Protein AF-A0A8C6WH93-F1 (afdb_monomer)

Organism: NCBI:txid47308

Mean predicted aligned error: 19.46 Å

Sequence (186 aa):
MFQEVLKQLQGSMEEESSEGAGSQELIERLKGEQFLSKIHSRSSREGDASACCAASPFSHPSREGHDGALDELEKERSLLLAELEKEEKEKDWYYAQLQNLTKRIDSLPLTENVRFKTLKTLCFEARQIRSAMEEQLGSCQEMERRAQVRRGEGGEGPGEERGGGEGPGEERGGRGGPGEERGGPR

Solvent-accessible surface area (backbone atoms only — not comparable to full-atom values): 12083 Å² total; per-residue (Å²): 108,71,68,55,52,52,50,52,56,57,63,63,58,74,79,64,85,81,53,79,62,60,44,52,52,54,51,51,51,60,51,52,66,51,52,62,66,58,67,82,73,77,80,89,86,87,85,85,89,84,87,90,82,87,89,84,93,78,89,69,89,76,64,59,71,62,54,52,51,51,53,48,51,52,49,51,50,52,49,54,52,52,51,48,56,48,52,49,55,51,49,53,51,54,51,52,53,49,50,51,51,51,53,52,63,76,67,53,65,90,50,66,76,61,39,54,56,50,48,53,51,50,54,48,52,51,47,40,54,50,53,53,46,31,70,77,60,42,47,73,69,56,44,49,52,53,50,38,58,76,69,62,74,72,84,83,74,89,76,86,78,86,76,85,79,89,85,90,84,85,78,81,82,84,88,76,87,86,84,85,91,82,87,82,90,133

Foldseek 3Di:
DVVVVVVVVVVVVVPPVPPPPVLVVVVVVLVVVCVVVVVVPDDDDDDDDDDDDDDDDDDDPDPVVVVVVVVVVVVVVVVVVVVVVVLVVVVVSLVVLLVVLVVCLVPDDPDVVVNVVVVVVSVVNNVSSQVVNCVVQNDPVVNVVVVCVVVVVPDDDPDDPPDDDDDDDDDDDDDDDDDDDDDDDD

InterPro domains:
  IPR026818 Adenomatous polyposis coli (APC) family [PTHR12607] (3-151)
  IPR026831 Adenomatous polyposis coli protein [SSF82931] (69-151)

Structure (mmCIF, N/CA/C/O backbone):
data_AF-A0A8C6WH93-F1
#
_entry.id   AF-A0A8C6WH93-F1
#
loop_
_atom_site.group_PDB
_atom_site.id
_atom_site.type_symbol
_atom_site.label_atom_id
_atom_site.label_alt_id
_atom_site.label_comp_id
_atom_site.label_asym_id
_atom_site.label_entity_id
_atom_site.label_seq_id
_atom_site.pdbx_PDB_ins_code
_atom_site.Cartn_x
_atom_site.Cartn_y
_atom_site.Cartn_z
_atom_site.occupancy
_atom_site.B_iso_or_equiv
_atom_site.auth_seq_id
_atom_site.auth_comp_id
_atom_site.auth_asym_id
_atom_site.auth_atom_id
_atom_site.pdbx_PDB_model_num
ATOM 1 N N . MET A 1 1 ? -13.420 17.438 30.370 1.00 57.53 1 MET A N 1
ATOM 2 C CA . MET A 1 1 ? -13.322 15.964 30.279 1.00 57.53 1 MET A CA 1
ATOM 3 C C . MET A 1 1 ? -12.832 15.521 28.902 1.00 57.53 1 MET A C 1
ATOM 5 O O . MET A 1 1 ? -11.698 15.089 28.826 1.00 57.53 1 MET A O 1
ATOM 9 N N . PHE A 1 2 ? -13.584 15.694 27.806 1.00 57.56 2 PHE A N 1
ATOM 10 C CA . PHE A 1 2 ? -13.157 15.208 26.474 1.00 57.56 2 PHE A CA 1
ATOM 11 C C . PHE A 1 2 ? -11.902 15.912 25.910 1.00 57.56 2 PHE A C 1
ATOM 13 O O . PHE A 1 2 ? -10.976 15.250 25.464 1.00 57.56 2 PHE A O 1
ATOM 20 N N . GLN A 1 3 ? -11.821 17.243 26.030 1.00 65.56 3 GLN A N 1
ATOM 21 C CA . GLN A 1 3 ? -10.633 18.041 25.664 1.00 65.56 3 GLN A CA 1
ATOM 22 C C . GLN A 1 3 ? -9.377 17.644 26.467 1.00 65.56 3 GLN A C 1
ATOM 24 O O . GLN A 1 3 ? -8.282 17.578 25.923 1.00 65.56 3 GLN A O 1
ATOM 29 N N . GLU A 1 4 ? -9.545 17.321 27.753 1.00 72.31 4 GLU A N 1
ATOM 30 C CA . GLU A 1 4 ? -8.454 16.874 28.635 1.00 72.31 4 GLU A CA 1
ATOM 31 C C . GLU A 1 4 ? -7.939 15.489 28.222 1.00 72.31 4 GLU A C 1
ATOM 33 O O . GLU A 1 4 ? -6.737 15.250 28.195 1.00 72.31 4 GLU A O 1
ATOM 38 N N . VAL A 1 5 ? -8.852 14.590 27.840 1.00 74.94 5 VAL A N 1
ATOM 39 C CA . VAL A 1 5 ? -8.517 13.250 27.339 1.00 74.94 5 VAL A CA 1
ATOM 40 C C . VAL A 1 5 ? -7.787 13.334 25.998 1.00 74.94 5 VAL A C 1
ATOM 42 O O . VAL A 1 5 ? -6.792 12.642 25.813 1.00 74.94 5 VAL A O 1
ATOM 45 N N . LEU A 1 6 ? -8.218 14.212 25.086 1.00 74.44 6 LEU A N 1
ATOM 46 C CA . LEU A 1 6 ? -7.515 14.448 23.819 1.00 74.44 6 LEU A CA 1
ATOM 47 C C . LEU A 1 6 ? -6.119 15.032 24.045 1.00 74.44 6 LEU A C 1
ATOM 49 O O . LEU A 1 6 ? -5.161 14.571 23.434 1.00 74.44 6 LEU A O 1
ATOM 53 N N . LYS A 1 7 ? -5.986 15.979 24.975 1.00 77.75 7 LYS A N 1
ATOM 54 C CA . LYS A 1 7 ? -4.701 16.581 25.337 1.00 77.75 7 LYS A CA 1
ATOM 55 C C . LYS A 1 7 ? -3.748 15.576 25.994 1.00 77.75 7 LYS A C 1
ATOM 57 O O . LYS A 1 7 ? -2.564 15.581 25.681 1.00 77.75 7 LYS A O 1
ATOM 62 N N . GLN A 1 8 ? -4.248 14.681 26.847 1.00 68.62 8 GLN A N 1
ATOM 63 C CA . GLN A 1 8 ? -3.442 13.588 27.406 1.00 68.62 8 GLN A CA 1
ATOM 64 C C . GLN A 1 8 ? -3.033 12.561 26.345 1.00 68.62 8 GLN A C 1
ATOM 66 O O . GLN A 1 8 ? -1.906 12.075 26.366 1.00 68.62 8 GLN A O 1
ATOM 71 N N . LEU A 1 9 ? -3.916 12.251 25.392 1.00 62.00 9 LEU A N 1
ATOM 72 C CA . LEU A 1 9 ? -3.584 11.379 24.263 1.00 62.00 9 LEU A CA 1
ATOM 73 C C . LEU A 1 9 ? -2.523 12.005 23.353 1.00 62.00 9 LEU A C 1
ATOM 75 O O . LEU A 1 9 ? -1.635 11.296 22.893 1.00 62.00 9 LEU A O 1
ATOM 79 N N . GLN A 1 10 ? -2.593 13.317 23.133 1.00 62.31 10 GLN A N 1
ATOM 80 C CA . GLN A 1 10 ? -1.634 14.051 22.315 1.00 62.31 10 GLN A CA 1
ATOM 81 C C . GLN A 1 10 ? -0.274 14.185 23.022 1.00 62.31 10 GLN A C 1
ATOM 83 O O . GLN A 1 10 ? 0.751 13.948 22.398 1.00 62.31 10 GLN A O 1
ATOM 88 N N . GLY A 1 11 ? -0.264 14.440 24.337 1.00 55.03 11 GLY A N 1
ATOM 89 C CA . GLY A 1 11 ? 0.965 14.500 25.141 1.00 55.03 11 GLY A CA 1
ATOM 90 C C . GLY A 1 11 ? 1.649 13.145 25.365 1.00 55.03 11 GLY 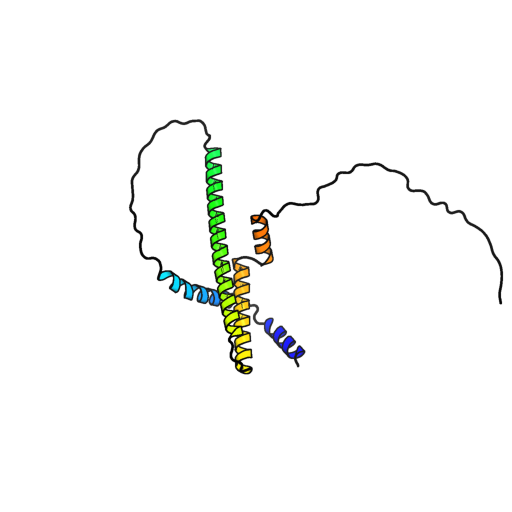A C 1
ATOM 91 O O . GLY A 1 11 ? 2.855 13.099 25.556 1.00 55.03 11 GLY A O 1
ATOM 92 N N . SER A 1 12 ? 0.915 12.028 25.293 1.00 49.22 12 SER A N 1
ATOM 93 C CA . SER A 1 12 ? 1.494 10.677 25.398 1.00 49.22 12 SER A CA 1
ATOM 94 C C . SER A 1 12 ? 2.116 10.172 24.089 1.00 49.22 12 SER A C 1
ATOM 96 O O . SER A 1 12 ? 2.743 9.116 24.100 1.00 49.22 12 SER A O 1
ATOM 98 N N . MET A 1 13 ? 1.918 10.862 22.961 1.00 52.91 13 MET A N 1
ATOM 99 C CA . MET A 1 13 ? 2.468 10.450 21.663 1.00 52.91 13 MET A CA 1
ATOM 100 C C . MET A 1 13 ? 3.867 11.009 21.385 1.00 52.91 13 MET A C 1
ATOM 102 O O . MET A 1 13 ? 4.543 10.497 20.498 1.00 52.91 13 MET A O 1
ATOM 106 N N . GLU A 1 14 ? 4.306 12.031 22.121 1.00 51.47 14 GLU A N 1
ATOM 107 C CA . GLU A 1 14 ? 5.614 12.665 21.908 1.00 51.47 14 GLU A CA 1
ATOM 108 C C . GLU A 1 14 ? 6.773 11.899 22.580 1.00 51.47 14 GLU A C 1
ATOM 110 O O . GLU A 1 14 ? 7.930 12.186 22.289 1.00 51.47 14 GLU A O 1
ATOM 115 N N . GLU A 1 15 ? 6.492 10.890 23.418 1.00 46.78 15 GLU A N 1
ATOM 116 C CA . GLU A 1 15 ? 7.527 10.114 24.130 1.00 46.78 15 GLU A CA 1
ATOM 117 C C . GLU A 1 15 ? 7.923 8.783 23.453 1.00 46.78 15 GLU A C 1
ATOM 119 O O . GLU A 1 15 ? 8.914 8.178 23.845 1.00 46.78 15 GLU A O 1
ATOM 124 N N . GLU A 1 16 ?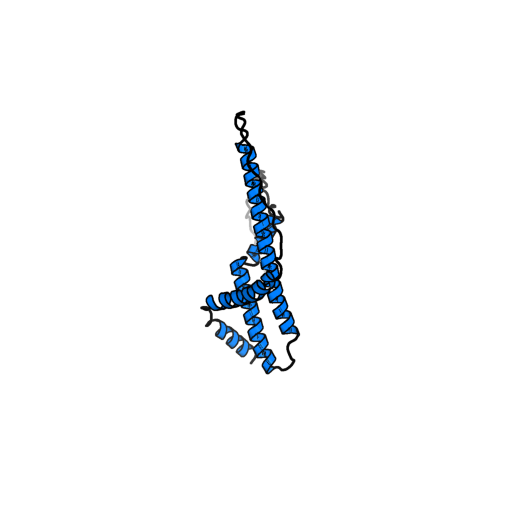 7.220 8.338 22.403 1.00 47.59 16 GLU A N 1
ATOM 125 C CA . GLU A 1 16 ? 7.509 7.062 21.703 1.00 47.59 16 GLU A CA 1
ATOM 126 C C . GLU A 1 16 ? 8.116 7.272 20.295 1.00 47.59 16 GLU A C 1
ATOM 128 O O . GLU A 1 16 ? 8.079 6.405 19.426 1.00 47.59 16 GLU A O 1
ATOM 133 N N . SER A 1 17 ? 8.713 8.442 20.036 1.00 49.19 17 SER A N 1
ATOM 134 C CA . SER A 1 17 ? 9.392 8.763 18.767 1.00 49.19 17 SER A CA 1
ATOM 135 C C . SER A 1 17 ? 10.836 8.224 18.691 1.00 49.19 17 SER A C 1
ATOM 137 O O . SER A 1 17 ? 11.718 8.876 18.131 1.00 49.19 17 SER A O 1
ATOM 139 N N . SER A 1 18 ? 11.091 7.035 19.248 1.00 44.94 18 SER A N 1
ATOM 140 C CA . SER A 1 18 ? 12.367 6.312 19.098 1.00 44.94 18 SER A CA 1
ATOM 141 C C . SER A 1 18 ? 12.188 4.803 18.856 1.00 44.94 18 SER A C 1
ATOM 143 O O . SER A 1 18 ? 13.108 4.023 19.097 1.00 44.94 18 SER A O 1
ATOM 145 N N . GLU A 1 19 ? 11.038 4.370 18.338 1.00 50.16 19 GLU A N 1
ATOM 146 C CA . GLU A 1 19 ? 10.787 2.969 17.969 1.00 50.16 19 GLU A CA 1
ATOM 147 C C . GLU A 1 19 ? 10.639 2.793 16.453 1.00 50.16 19 GLU A C 1
ATOM 149 O O . GLU A 1 19 ? 9.653 2.268 15.946 1.00 50.16 19 GLU A O 1
ATOM 154 N N . GLY A 1 20 ? 11.677 3.179 15.705 1.00 48.38 20 GLY A N 1
ATOM 155 C CA . GLY A 1 20 ? 11.845 2.714 14.320 1.00 48.38 20 GLY A CA 1
ATOM 156 C C . GLY A 1 20 ? 12.065 1.192 14.220 1.00 48.38 20 GLY A C 1
ATOM 157 O O . GLY A 1 20 ? 11.876 0.610 13.161 1.00 48.38 20 GLY A O 1
ATOM 158 N N . ALA A 1 21 ? 12.426 0.529 15.327 1.00 51.09 21 ALA A N 1
ATOM 159 C CA . ALA A 1 21 ? 12.672 -0.915 15.374 1.00 51.09 21 ALA A CA 1
ATOM 160 C C . ALA A 1 21 ? 11.392 -1.759 15.560 1.00 51.09 21 ALA A C 1
ATOM 162 O O . ALA A 1 21 ? 11.286 -2.847 14.998 1.00 51.09 21 ALA A O 1
ATOM 163 N N . GLY A 1 22 ? 10.397 -1.264 16.309 1.00 56.34 22 GLY A N 1
ATOM 164 C CA . GLY A 1 22 ? 9.163 -2.013 16.588 1.00 56.34 22 GLY A CA 1
ATOM 165 C C . GLY A 1 22 ? 8.217 -2.108 15.384 1.00 56.34 22 GLY A C 1
ATOM 166 O O . GLY A 1 22 ? 7.505 -3.101 15.219 1.00 56.34 22 GLY A O 1
ATOM 167 N N . SER A 1 23 ? 8.230 -1.098 14.509 1.00 62.75 23 SER A N 1
ATOM 168 C CA . SER A 1 23 ? 7.495 -1.106 13.239 1.00 62.75 23 SER A CA 1
ATOM 169 C C . SER A 1 23 ? 8.057 -2.151 12.276 1.00 62.75 23 SER A C 1
ATOM 171 O O . SER A 1 23 ? 7.291 -2.933 11.713 1.00 62.75 23 SER A O 1
ATOM 173 N N . GLN A 1 24 ? 9.384 -2.216 12.131 1.00 66.38 24 GLN A N 1
ATOM 174 C CA . GLN A 1 24 ? 10.050 -3.188 11.268 1.00 66.38 24 GLN A CA 1
ATOM 175 C C . GLN A 1 24 ? 9.810 -4.630 11.750 1.00 66.38 24 GLN A C 1
ATOM 177 O O . GLN A 1 24 ? 9.415 -5.476 10.949 1.00 66.38 24 GLN A O 1
ATOM 182 N N . GLU A 1 25 ? 9.938 -4.904 13.053 1.00 76.31 25 GLU A N 1
ATOM 183 C CA . GLU A 1 25 ? 9.719 -6.245 13.618 1.00 76.31 25 GLU A CA 1
ATOM 184 C C . GLU A 1 25 ? 8.275 -6.745 13.404 1.00 76.31 25 GLU A C 1
ATOM 186 O O . GLU A 1 25 ? 8.050 -7.900 13.035 1.00 76.31 25 GLU A O 1
ATOM 191 N N . LEU A 1 26 ? 7.269 -5.881 13.588 1.00 80.81 26 LEU A N 1
ATOM 192 C CA . LEU A 1 26 ? 5.862 -6.236 13.366 1.00 80.81 26 LEU A CA 1
ATOM 193 C C . LEU A 1 26 ? 5.586 -6.586 11.895 1.00 80.81 26 LEU A C 1
ATOM 195 O O . LEU A 1 26 ? 4.881 -7.554 11.603 1.00 80.81 26 LEU A O 1
ATOM 199 N N . ILE A 1 27 ? 6.170 -5.829 10.967 1.00 80.81 27 ILE A N 1
ATOM 200 C CA . ILE A 1 27 ? 6.032 -6.071 9.529 1.00 80.81 27 ILE A CA 1
ATOM 201 C C . ILE A 1 27 ? 6.758 -7.349 9.112 1.00 80.81 27 ILE A C 1
ATOM 203 O O . ILE A 1 27 ? 6.204 -8.128 8.337 1.00 80.81 27 ILE A O 1
ATOM 207 N N . GLU A 1 28 ? 7.953 -7.605 9.641 1.00 79.62 28 GLU A N 1
ATOM 208 C CA . GLU A 1 28 ? 8.692 -8.849 9.403 1.00 79.62 28 GLU A CA 1
ATOM 209 C C . GLU A 1 28 ? 7.917 -10.070 9.905 1.00 79.62 28 GLU A C 1
ATOM 211 O O . GLU A 1 28 ? 7.822 -11.073 9.195 1.00 79.62 28 GLU A O 1
ATOM 216 N N . ARG A 1 29 ? 7.269 -9.969 11.071 1.00 82.31 29 ARG A N 1
ATOM 217 C CA . ARG A 1 29 ? 6.384 -11.018 11.599 1.00 82.31 29 ARG A CA 1
ATOM 218 C C . ARG A 1 29 ? 5.176 -11.260 10.688 1.00 82.31 29 ARG A C 1
ATOM 220 O O . ARG A 1 29 ? 4.916 -12.407 10.329 1.00 82.31 29 ARG A O 1
ATOM 227 N N . LEU A 1 30 ? 4.499 -10.201 10.234 1.00 79.25 30 LEU A N 1
ATOM 228 C CA . LEU A 1 30 ? 3.367 -10.300 9.297 1.00 79.25 30 LEU A CA 1
ATOM 229 C C . LEU A 1 30 ? 3.779 -10.857 7.920 1.00 79.25 30 LEU A C 1
ATOM 231 O O . LEU A 1 30 ? 3.035 -11.626 7.305 1.00 79.25 30 LEU A O 1
ATOM 235 N N . LYS A 1 31 ? 4.964 -10.488 7.415 1.00 75.00 31 LYS A N 1
ATOM 236 C CA . LYS A 1 31 ? 5.523 -11.030 6.163 1.00 75.00 31 LYS A CA 1
ATOM 237 C C . LYS A 1 31 ? 5.936 -12.504 6.334 1.00 75.00 31 LYS A C 1
ATOM 239 O O . LYS A 1 31 ? 5.704 -13.304 5.425 1.00 75.00 31 LYS A O 1
ATOM 244 N N . GLY A 1 32 ? 6.471 -12.887 7.497 1.00 64.38 32 GLY A N 1
ATOM 245 C CA . GLY A 1 32 ? 6.888 -14.254 7.833 1.00 64.38 32 GLY A CA 1
ATOM 246 C C . GLY A 1 32 ? 5.739 -15.268 7.885 1.00 64.38 32 GLY A C 1
ATOM 247 O O . GLY A 1 32 ? 5.869 -16.368 7.345 1.00 64.38 32 GLY A O 1
ATOM 248 N N . GLU A 1 33 ? 4.584 -14.889 8.439 1.00 59.03 33 GLU A N 1
ATOM 249 C CA . GLU A 1 33 ? 3.395 -15.757 8.506 1.00 59.03 33 GLU A CA 1
ATOM 250 C C . GLU A 1 33 ? 2.841 -16.119 7.113 1.00 59.03 33 GLU A C 1
ATOM 252 O O . GLU A 1 33 ? 2.356 -17.231 6.906 1.00 59.03 33 GLU A O 1
ATOM 257 N N . GLN A 1 34 ? 2.980 -15.230 6.121 1.00 57.12 34 GLN A N 1
ATOM 258 C CA . GLN A 1 34 ? 2.516 -15.462 4.745 1.00 57.12 34 GLN A CA 1
ATOM 259 C C . GLN A 1 34 ? 3.560 -16.125 3.833 1.00 57.12 34 GLN A C 1
ATOM 261 O O . GLN A 1 34 ? 3.197 -16.756 2.835 1.00 57.12 34 GLN A O 1
ATOM 266 N N . PHE A 1 35 ? 4.856 -16.019 4.156 1.00 53.66 35 PHE A N 1
ATOM 267 C CA . PHE A 1 35 ? 5.904 -16.743 3.429 1.00 53.66 35 PHE A CA 1
ATOM 268 C C . PHE A 1 35 ? 5.722 -18.261 3.588 1.00 53.66 35 PHE A C 1
ATOM 270 O O . PHE A 1 35 ? 5.856 -19.005 2.617 1.00 53.66 35 PHE A O 1
ATOM 277 N N . LEU A 1 36 ? 5.282 -18.712 4.770 1.00 50.28 36 LEU A N 1
ATOM 278 C CA . LEU A 1 36 ? 4.903 -20.105 5.034 1.00 50.28 36 LEU A CA 1
ATOM 279 C C . LEU A 1 36 ? 3.694 -20.563 4.192 1.00 50.28 36 LEU A C 1
ATOM 281 O O . LEU A 1 36 ? 3.661 -21.702 3.721 1.00 50.28 36 LEU A O 1
ATOM 285 N N . SER A 1 37 ? 2.743 -19.669 3.900 1.00 49.91 37 SER A N 1
ATOM 286 C CA . SER A 1 37 ? 1.626 -19.929 2.976 1.00 49.91 37 SER A CA 1
ATOM 287 C C . SER A 1 37 ? 2.098 -20.163 1.533 1.00 49.91 37 SER A C 1
ATOM 289 O O . SER A 1 37 ? 1.470 -20.911 0.785 1.00 49.91 37 SER A O 1
ATOM 291 N N . LYS A 1 38 ? 3.215 -19.540 1.124 1.00 47.34 38 LYS A N 1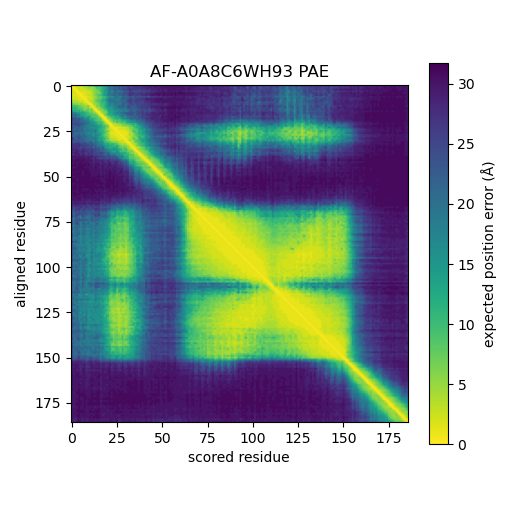
ATOM 292 C CA . LYS A 1 38 ? 3.757 -19.597 -0.246 1.00 47.34 38 LYS A CA 1
ATOM 293 C C . LYS A 1 38 ? 4.587 -20.860 -0.528 1.00 47.34 38 LYS A C 1
ATOM 295 O O . LYS A 1 38 ? 4.738 -21.226 -1.693 1.00 47.34 38 LYS A O 1
ATOM 300 N N . ILE A 1 39 ? 5.097 -21.540 0.505 1.00 52.31 39 ILE A N 1
ATOM 301 C CA . ILE A 1 39 ? 5.917 -22.761 0.362 1.00 52.31 39 ILE A CA 1
ATOM 302 C C . ILE A 1 39 ? 5.070 -23.974 -0.066 1.00 52.31 39 ILE A C 1
ATOM 304 O O . ILE A 1 39 ? 5.565 -24.860 -0.757 1.00 52.31 39 ILE A O 1
ATOM 308 N N . HIS A 1 40 ? 3.768 -23.989 0.225 1.00 46.03 40 HIS A N 1
ATOM 309 C CA . HIS A 1 40 ? 2.888 -25.112 -0.123 1.00 46.03 40 HIS A CA 1
ATOM 310 C C . HIS A 1 40 ? 2.444 -25.156 -1.602 1.00 46.03 40 HIS A C 1
ATOM 312 O O . HIS A 1 40 ? 1.652 -26.023 -1.961 1.00 46.03 40 HIS A O 1
ATOM 318 N N . SER A 1 41 ? 2.928 -24.254 -2.472 1.00 49.81 41 SER A N 1
ATOM 319 C CA . SER A 1 41 ? 2.402 -24.102 -3.844 1.00 49.81 41 SER A CA 1
ATOM 320 C C . SER A 1 41 ? 3.465 -23.998 -4.953 1.00 49.81 41 SER A C 1
ATOM 322 O O . SER A 1 41 ? 3.272 -23.303 -5.948 1.00 49.81 41 SER A O 1
ATOM 324 N N . ARG A 1 42 ? 4.606 -24.691 -4.821 1.00 43.81 42 ARG A N 1
ATOM 325 C CA . ARG A 1 42 ? 5.525 -24.943 -5.953 1.00 43.81 42 ARG A CA 1
ATOM 326 C C . ARG A 1 42 ? 5.939 -26.410 -5.985 1.00 43.81 42 ARG A C 1
ATOM 328 O O . ARG A 1 42 ? 7.014 -26.777 -5.530 1.00 43.81 42 ARG A O 1
ATOM 335 N N . SER A 1 43 ? 5.066 -27.236 -6.554 1.00 43.97 43 SER A N 1
ATOM 336 C CA . SER A 1 43 ? 5.440 -28.554 -7.061 1.00 43.97 43 SER A CA 1
ATOM 337 C C . SER A 1 43 ? 5.614 -28.481 -8.576 1.00 43.97 43 SER A C 1
ATOM 339 O O . SER A 1 43 ? 4.698 -28.080 -9.288 1.00 43.97 43 SER A O 1
ATOM 341 N N . SER A 1 44 ? 6.793 -28.925 -9.014 1.00 47.81 44 SER A N 1
ATOM 342 C CA . SER A 1 44 ? 7.093 -29.519 -10.317 1.00 47.81 44 SER A CA 1
ATOM 343 C C . SER A 1 44 ? 7.072 -28.620 -11.560 1.00 47.81 44 SER A C 1
ATOM 345 O O . SER A 1 44 ? 6.019 -28.254 -12.081 1.00 47.81 44 SER A O 1
ATOM 347 N N . ARG A 1 45 ? 8.270 -28.375 -12.110 1.00 44.66 45 ARG A N 1
ATOM 348 C CA . ARG A 1 45 ? 8.556 -28.614 -13.534 1.00 44.66 45 ARG A CA 1
ATOM 349 C C . ARG A 1 45 ? 10.060 -28.582 -13.799 1.00 44.66 45 ARG A C 1
ATOM 351 O O . ARG A 1 45 ? 10.717 -27.565 -13.603 1.00 44.66 45 ARG A O 1
ATOM 358 N N . GLU A 1 46 ? 10.550 -29.738 -14.221 1.00 48.41 46 GLU A N 1
ATOM 359 C CA . GLU A 1 46 ? 11.891 -30.008 -14.731 1.00 48.41 46 GLU A CA 1
ATOM 360 C C . GLU A 1 46 ? 11.914 -29.791 -16.254 1.00 48.41 46 GLU A C 1
ATOM 362 O O . GLU A 1 46 ? 10.873 -29.894 -16.910 1.00 48.41 46 GLU A O 1
ATOM 367 N N . GLY A 1 47 ? 13.087 -29.507 -16.821 1.00 37.91 47 GLY A N 1
ATOM 368 C CA . GLY A 1 47 ? 13.287 -29.426 -18.268 1.00 37.91 47 GLY A CA 1
ATOM 369 C C . GLY A 1 47 ? 14.732 -29.086 -18.630 1.00 37.91 47 GLY A C 1
ATOM 370 O O . GLY A 1 47 ? 15.207 -28.004 -18.307 1.00 37.91 47 GLY A O 1
ATOM 371 N N . ASP A 1 48 ? 15.390 -30.056 -19.257 1.00 42.41 48 ASP A N 1
ATOM 372 C CA . ASP A 1 48 ? 16.822 -30.225 -19.531 1.00 42.41 48 ASP A CA 1
ATOM 373 C C . ASP A 1 48 ? 17.345 -29.405 -20.743 1.00 42.41 48 ASP A C 1
ATOM 375 O O . ASP A 1 48 ? 16.593 -28.747 -21.461 1.00 42.41 48 ASP A O 1
ATOM 379 N N . ALA A 1 49 ? 18.662 -29.477 -20.929 1.00 46.03 49 ALA A N 1
ATOM 380 C CA . ALA A 1 49 ? 19.604 -28.806 -21.819 1.00 46.03 49 ALA A CA 1
ATOM 381 C C . ALA A 1 49 ? 19.367 -28.914 -23.339 1.00 46.03 49 ALA A C 1
ATOM 383 O O . ALA A 1 49 ? 18.717 -29.834 -23.822 1.00 46.03 49 ALA A O 1
ATOM 384 N N . SER A 1 50 ? 20.058 -28.061 -24.119 1.00 50.94 50 SER A N 1
ATOM 385 C CA . SER A 1 50 ? 20.708 -28.505 -25.368 1.00 50.94 50 SER A CA 1
ATOM 386 C C . SER A 1 50 ? 21.780 -27.531 -25.890 1.00 50.94 50 SER A C 1
ATOM 388 O O . SER A 1 50 ? 21.664 -26.316 -25.779 1.00 50.94 50 SER A O 1
ATOM 390 N N . ALA A 1 51 ? 22.816 -28.140 -26.466 1.00 40.88 51 ALA A N 1
ATOM 391 C CA . ALA A 1 51 ? 24.132 -27.672 -26.889 1.00 40.88 51 ALA A CA 1
ATOM 392 C C . ALA A 1 51 ? 24.236 -26.593 -27.998 1.00 40.88 51 ALA A C 1
ATOM 394 O O . ALA A 1 51 ? 23.315 -26.303 -28.755 1.00 40.88 51 ALA A O 1
ATOM 395 N N . CYS A 1 52 ? 25.470 -26.085 -28.080 1.00 44.44 52 CYS A N 1
ATOM 396 C CA . CYS A 1 52 ? 26.137 -25.201 -29.038 1.00 44.44 52 CYS A CA 1
ATOM 397 C C . CYS A 1 52 ? 26.085 -25.595 -30.531 1.00 44.44 52 CYS A C 1
ATOM 399 O O . CYS A 1 52 ? 26.118 -26.775 -30.855 1.00 44.44 52 CYS A O 1
ATOM 401 N N . CYS A 1 53 ? 26.166 -24.593 -31.425 1.00 36.91 53 CYS A N 1
ATOM 402 C CA . CYS A 1 53 ? 26.676 -24.642 -32.816 1.00 36.91 53 CYS A CA 1
ATOM 403 C C . CYS A 1 53 ? 27.082 -23.196 -33.213 1.00 36.91 53 CYS A C 1
ATOM 405 O O . CYS A 1 53 ? 26.240 -22.312 -33.163 1.00 36.91 53 CYS A O 1
ATOM 407 N N . ALA A 1 54 ? 28.366 -22.845 -33.348 1.00 40.94 54 ALA A N 1
ATOM 408 C CA . ALA A 1 54 ? 29.217 -22.921 -34.550 1.00 40.94 54 ALA A CA 1
ATOM 409 C C . ALA A 1 54 ? 29.097 -21.704 -35.507 1.00 40.94 54 ALA A C 1
ATOM 411 O O . ALA A 1 54 ? 28.015 -21.255 -35.860 1.00 40.94 54 ALA A O 1
ATOM 412 N N . ALA A 1 55 ? 30.264 -21.168 -35.874 1.00 41.88 55 ALA A N 1
ATOM 413 C CA . ALA A 1 55 ? 30.530 -19.828 -36.394 1.00 41.88 55 ALA A CA 1
ATOM 414 C C . ALA A 1 55 ? 30.252 -19.610 -37.897 1.00 41.88 55 ALA A C 1
ATOM 416 O O . ALA A 1 55 ? 30.386 -20.533 -38.700 1.00 41.88 55 ALA A O 1
ATOM 417 N N . SER A 1 56 ? 30.024 -18.348 -38.294 1.00 51.31 56 SER A N 1
ATOM 418 C CA . SER A 1 56 ? 30.343 -17.849 -39.643 1.00 51.31 56 SER A CA 1
ATOM 419 C C . SER A 1 56 ? 30.648 -16.334 -39.634 1.00 51.31 56 SER A C 1
ATOM 421 O O . SER A 1 56 ? 29.891 -15.591 -39.006 1.00 51.31 56 SER A O 1
ATOM 423 N N . PRO A 1 57 ? 31.732 -15.850 -40.284 1.00 51.25 57 PRO A N 1
ATOM 424 C CA . PRO A 1 57 ? 32.146 -14.451 -40.244 1.00 51.25 57 PRO A CA 1
ATOM 425 C C . PRO A 1 57 ? 31.753 -13.716 -41.535 1.00 51.25 57 PRO A C 1
ATOM 427 O O . PRO A 1 57 ? 32.405 -13.858 -42.566 1.00 51.25 57 PRO A O 1
ATOM 430 N N . PHE A 1 58 ? 30.719 -12.880 -41.470 1.00 43.81 58 PHE A N 1
ATOM 431 C CA . PHE A 1 58 ? 30.514 -11.792 -42.429 1.00 43.81 58 PHE A CA 1
ATOM 432 C C . PHE A 1 58 ? 30.320 -10.496 -41.646 1.00 43.81 58 PHE A C 1
ATOM 434 O O . PHE A 1 58 ? 29.225 -10.166 -41.201 1.00 43.81 58 PHE A O 1
ATOM 441 N N . SER A 1 59 ? 31.426 -9.782 -41.441 1.00 47.81 59 SER A N 1
ATOM 442 C CA . SER A 1 59 ? 31.434 -8.442 -40.864 1.00 47.81 59 SER A CA 1
ATOM 443 C C . SER A 1 59 ? 30.869 -7.453 -41.880 1.00 47.81 59 SER A C 1
ATOM 445 O O . SER A 1 59 ? 31.560 -7.026 -42.805 1.00 47.81 59 SER A O 1
ATOM 447 N N . HIS A 1 60 ? 29.603 -7.090 -41.698 1.00 49.22 60 HIS A N 1
ATOM 448 C CA . HIS A 1 60 ? 29.057 -5.847 -42.228 1.00 49.22 60 HIS A CA 1
ATOM 449 C C . HIS A 1 60 ? 29.422 -4.700 -41.272 1.00 49.22 60 HIS A C 1
ATOM 451 O O . HIS A 1 60 ? 29.502 -4.922 -40.064 1.00 49.22 60 HIS A O 1
ATOM 457 N N . PRO A 1 61 ? 29.671 -3.477 -41.772 1.00 47.06 61 PRO A N 1
ATOM 458 C CA . PRO A 1 61 ? 29.969 -2.348 -40.910 1.00 47.06 61 PRO A CA 1
ATOM 459 C C . PRO A 1 61 ? 28.718 -1.972 -40.110 1.00 47.06 61 PRO A C 1
ATOM 461 O O . PRO A 1 61 ? 27.776 -1.398 -40.648 1.00 47.06 61 PRO A O 1
ATOM 464 N N . SER A 1 62 ? 28.745 -2.324 -38.826 1.00 53.03 62 SER A N 1
ATOM 465 C CA . SER A 1 62 ? 28.173 -1.596 -37.695 1.00 53.03 62 SER A CA 1
ATOM 466 C C . SER A 1 62 ? 26.820 -0.934 -37.957 1.00 53.03 62 SER A C 1
ATOM 468 O O . SER A 1 62 ? 26.687 0.286 -38.067 1.00 53.03 62 SER A O 1
ATOM 470 N N . ARG A 1 63 ? 25.795 -1.787 -37.991 1.00 53.47 63 ARG A N 1
ATOM 471 C CA . ARG A 1 63 ? 24.458 -1.461 -37.478 1.00 53.47 63 ARG A CA 1
ATOM 472 C C . ARG A 1 63 ? 24.298 -1.985 -36.036 1.00 53.47 63 ARG A C 1
ATOM 474 O O . ARG A 1 63 ? 23.216 -1.896 -35.478 1.00 53.47 63 ARG A O 1
ATOM 481 N N . GLU A 1 64 ? 25.368 -2.473 -35.399 1.00 54.19 64 GLU A N 1
ATOM 482 C CA . GLU A 1 64 ? 25.357 -2.955 -34.007 1.00 54.19 64 GLU A CA 1
ATOM 483 C C . GLU A 1 64 ? 24.976 -1.880 -32.970 1.00 54.19 64 GLU A C 1
ATOM 485 O O . GLU A 1 64 ? 24.444 -2.216 -31.918 1.00 54.19 64 GLU A O 1
ATOM 490 N N . GLY A 1 65 ? 25.205 -0.591 -33.244 1.00 58.12 65 GLY A N 1
ATOM 491 C CA . GLY A 1 65 ? 24.879 0.475 -32.284 1.00 58.12 65 GLY A CA 1
ATOM 492 C C . GLY A 1 65 ? 23.378 0.749 -32.132 1.00 58.12 65 GLY A C 1
ATOM 493 O O . GLY A 1 65 ? 22.928 1.135 -31.059 1.00 58.12 65 GLY A O 1
ATOM 494 N N . HIS A 1 66 ? 22.596 0.537 -33.194 1.00 62.09 66 HIS A N 1
ATOM 495 C CA . HIS A 1 66 ? 21.146 0.758 -33.169 1.00 62.09 66 HIS A CA 1
ATOM 496 C C . HIS A 1 66 ? 20.383 -0.460 -32.640 1.00 62.09 66 HIS A C 1
ATOM 498 O O . HIS A 1 66 ? 19.379 -0.287 -31.958 1.00 62.09 66 HIS A O 1
ATOM 504 N N . ASP A 1 67 ? 20.860 -1.667 -32.949 1.00 67.75 67 ASP A N 1
ATOM 505 C CA . ASP A 1 67 ? 20.261 -2.924 -32.484 1.00 67.75 67 ASP A CA 1
ATOM 506 C C . ASP A 1 67 ? 20.517 -3.121 -30.980 1.00 67.75 67 ASP A C 1
ATOM 508 O O . ASP A 1 67 ? 19.593 -3.381 -30.217 1.00 67.75 67 ASP A O 1
ATOM 512 N N . GLY A 1 68 ? 21.744 -2.835 -30.520 1.00 79.25 68 GLY A N 1
ATOM 513 C CA . GLY A 1 68 ? 22.093 -2.892 -29.099 1.00 79.25 68 GLY A CA 1
ATOM 514 C C . GLY A 1 68 ? 21.334 -1.883 -28.229 1.00 79.25 68 GLY A C 1
ATOM 515 O O . GLY A 1 68 ? 20.945 -2.221 -27.116 1.00 79.25 68 GLY A O 1
ATOM 516 N N . ALA A 1 69 ? 21.068 -0.674 -28.740 1.00 83.00 69 ALA A N 1
ATOM 517 C CA . ALA A 1 69 ? 20.286 0.338 -28.025 1.00 83.00 69 ALA A CA 1
ATOM 518 C C . ALA A 1 69 ? 18.792 -0.025 -27.925 1.00 83.00 69 ALA A C 1
ATOM 520 O O . ALA A 1 69 ? 18.146 0.284 -26.925 1.00 83.00 69 ALA A O 1
ATOM 521 N N . LEU A 1 70 ? 18.232 -0.688 -28.944 1.00 89.00 70 LEU A N 1
ATOM 522 C CA . LEU A 1 70 ? 16.860 -1.204 -28.893 1.00 89.00 70 LEU A CA 1
ATOM 523 C C . LEU A 1 70 ? 16.737 -2.354 -27.888 1.00 89.00 70 LEU A C 1
ATOM 525 O O . LEU A 1 70 ? 15.812 -2.346 -27.078 1.00 89.00 70 LEU A O 1
ATOM 529 N N . ASP A 1 71 ? 17.695 -3.280 -27.886 1.00 89.69 71 ASP A N 1
ATOM 530 C CA . ASP A 1 71 ? 17.772 -4.366 -26.904 1.00 89.69 71 ASP A CA 1
ATOM 531 C C . ASP A 1 71 ? 17.936 -3.842 -25.469 1.00 89.69 71 ASP A C 1
ATOM 533 O O . ASP A 1 71 ?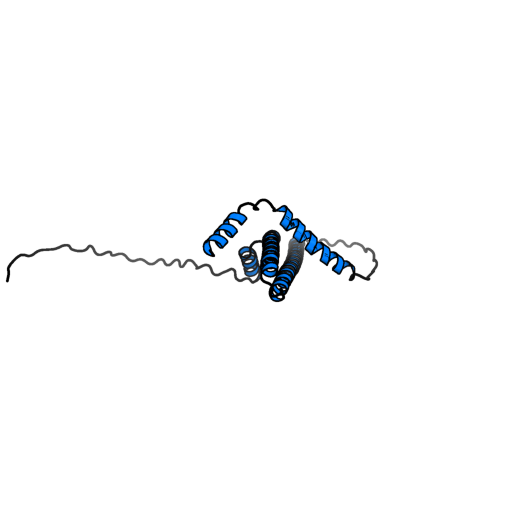 17.386 -4.407 -24.523 1.00 89.69 71 ASP A O 1
ATOM 537 N N . GLU A 1 72 ? 18.716 -2.775 -25.278 1.00 90.56 72 GLU A N 1
ATOM 538 C CA . GLU A 1 72 ? 18.900 -2.129 -23.976 1.00 90.56 72 GLU A CA 1
ATOM 539 C C . GLU A 1 72 ? 17.597 -1.479 -23.491 1.00 90.56 72 GLU A C 1
ATOM 541 O O . GLU A 1 72 ? 17.167 -1.752 -22.371 1.00 90.56 72 GLU A O 1
ATOM 546 N N . LEU A 1 73 ? 16.886 -0.755 -24.361 1.00 92.00 73 LEU A N 1
ATOM 547 C CA . LEU A 1 73 ? 15.560 -0.203 -24.056 1.00 92.00 73 LEU A CA 1
ATOM 548 C C . LEU A 1 73 ? 14.509 -1.289 -23.782 1.00 92.00 73 LEU A C 1
ATOM 550 O O . LEU A 1 73 ? 13.642 -1.114 -22.924 1.00 92.00 73 LEU A O 1
ATOM 554 N N . GLU A 1 74 ? 14.556 -2.424 -24.480 1.00 92.06 74 GLU A N 1
ATOM 555 C CA . GLU A 1 74 ? 13.641 -3.541 -24.229 1.00 92.06 74 GLU A CA 1
ATOM 556 C C . GLU A 1 74 ? 13.918 -4.214 -22.874 1.00 92.06 74 GLU A C 1
ATOM 558 O O . GLU A 1 74 ? 12.980 -4.576 -22.146 1.00 92.06 74 GLU A O 1
ATOM 563 N N . LYS A 1 75 ? 15.193 -4.320 -22.483 1.00 94.31 75 LYS A N 1
ATOM 564 C CA . LYS A 1 75 ? 15.597 -4.774 -21.144 1.00 94.31 75 LYS A CA 1
ATOM 565 C C . LYS A 1 75 ? 15.151 -3.793 -20.069 1.00 94.31 75 LYS A C 1
ATOM 567 O O . LYS A 1 75 ? 14.541 -4.226 -19.094 1.00 94.31 75 LYS A O 1
ATOM 572 N N . GLU A 1 76 ? 15.383 -2.495 -20.255 1.00 93.31 76 GLU A N 1
ATOM 573 C CA . GLU A 1 76 ? 14.915 -1.449 -19.339 1.00 93.31 76 GLU A CA 1
ATOM 574 C C . GLU A 1 76 ? 13.393 -1.485 -19.187 1.00 93.31 76 GLU A C 1
ATOM 576 O O . GLU A 1 76 ? 12.875 -1.498 -18.072 1.00 93.31 76 GLU A O 1
ATOM 581 N N . ARG A 1 77 ? 12.656 -1.608 -20.295 1.00 93.44 77 ARG A N 1
ATOM 582 C CA . ARG A 1 77 ? 11.199 -1.763 -20.275 1.00 93.44 77 ARG A CA 1
ATOM 583 C C . ARG A 1 77 ? 10.771 -2.992 -19.475 1.00 93.44 77 ARG A C 1
ATOM 585 O O . ARG A 1 77 ? 9.826 -2.915 -18.693 1.00 93.44 77 ARG A O 1
ATOM 592 N N . SER A 1 78 ? 11.446 -4.121 -19.675 1.00 94.06 78 SER A N 1
ATOM 593 C CA . SER A 1 78 ? 11.150 -5.365 -18.960 1.00 94.06 78 SER A CA 1
ATOM 594 C C . SER A 1 78 ? 11.429 -5.240 -17.459 1.00 94.06 78 SER A C 1
ATOM 596 O O . SER A 1 78 ? 10.621 -5.697 -16.652 1.00 94.06 78 SER A O 1
ATOM 598 N N . LEU A 1 79 ? 12.525 -4.575 -17.080 1.00 94.94 79 LEU A N 1
ATOM 599 C CA . LEU A 1 79 ? 12.861 -4.279 -15.685 1.00 94.94 79 LEU A CA 1
ATOM 600 C C . LEU A 1 79 ? 11.821 -3.357 -15.037 1.00 94.94 79 LEU A C 1
ATOM 602 O O . LEU A 1 79 ? 11.303 -3.687 -13.974 1.00 94.94 79 LEU A O 1
ATOM 606 N N . LEU A 1 80 ? 11.440 -2.264 -15.702 1.00 92.25 80 LEU A N 1
ATOM 607 C CA . LEU A 1 80 ? 10.436 -1.323 -15.196 1.00 92.25 80 LEU A CA 1
ATOM 608 C C . LEU A 1 80 ? 9.061 -1.977 -15.011 1.00 92.25 80 LEU A C 1
ATOM 610 O O . LEU A 1 80 ? 8.377 -1.708 -14.025 1.00 92.25 80 LEU A O 1
ATOM 614 N N . LEU A 1 81 ? 8.653 -2.857 -15.931 1.00 91.94 81 LEU A N 1
ATOM 615 C CA . LEU A 1 81 ? 7.414 -3.625 -15.786 1.00 91.94 81 LEU A CA 1
ATOM 616 C C . LEU A 1 81 ? 7.483 -4.605 -14.608 1.00 91.94 81 LEU A C 1
ATOM 618 O O . LEU A 1 81 ? 6.508 -4.730 -13.870 1.00 91.94 81 LEU A O 1
ATOM 622 N N . ALA A 1 82 ? 8.622 -5.272 -14.407 1.00 94.19 82 ALA A N 1
ATOM 623 C CA . ALA A 1 82 ? 8.815 -6.184 -13.282 1.00 94.19 82 ALA A CA 1
ATOM 624 C C . ALA A 1 82 ? 8.817 -5.446 -11.930 1.00 94.19 82 ALA A C 1
ATOM 626 O O . ALA A 1 82 ? 8.223 -5.923 -10.961 1.00 94.19 82 ALA A O 1
ATOM 627 N N . GLU A 1 83 ? 9.448 -4.273 -11.858 1.00 91.69 83 GLU A N 1
ATOM 628 C CA . GLU A 1 83 ? 9.417 -3.411 -10.673 1.00 91.69 83 GLU A CA 1
ATOM 629 C C . GLU A 1 83 ? 8.008 -2.893 -10.380 1.00 91.69 83 GLU A C 1
ATOM 631 O O . GLU A 1 83 ? 7.584 -2.920 -9.225 1.00 91.69 83 GLU A O 1
ATOM 636 N N . LEU A 1 84 ? 7.252 -2.497 -11.408 1.00 89.62 84 LEU A N 1
ATOM 637 C CA . LEU A 1 84 ? 5.859 -2.074 -11.262 1.00 89.62 84 LEU A CA 1
ATOM 638 C C . LEU A 1 84 ? 4.987 -3.217 -10.732 1.00 89.62 84 LEU A C 1
ATOM 640 O O . LEU A 1 84 ? 4.254 -3.029 -9.764 1.00 89.62 84 LEU A O 1
ATOM 644 N N . GLU A 1 85 ? 5.105 -4.417 -11.304 1.00 92.62 85 GLU A N 1
ATOM 645 C CA . GLU A 1 85 ? 4.352 -5.588 -10.842 1.00 92.62 85 GLU A CA 1
ATOM 646 C C . GLU A 1 85 ? 4.699 -5.941 -9.383 1.00 92.62 85 GLU A C 1
ATOM 648 O O . GLU A 1 85 ? 3.835 -6.338 -8.594 1.00 92.62 85 GLU A O 1
ATOM 653 N N . LYS A 1 86 ? 5.971 -5.788 -8.994 1.00 92.56 86 LYS A N 1
ATOM 654 C CA . LYS A 1 86 ? 6.409 -5.966 -7.606 1.00 92.56 86 LYS A CA 1
ATOM 655 C C . LYS A 1 86 ? 5.791 -4.907 -6.683 1.00 92.56 86 LYS A C 1
ATOM 657 O O . LYS A 1 86 ? 5.272 -5.278 -5.631 1.00 92.56 86 LYS A O 1
ATOM 662 N N . GLU A 1 87 ? 5.828 -3.631 -7.071 1.00 90.06 87 GLU A N 1
ATOM 663 C CA . GLU A 1 87 ? 5.240 -2.502 -6.329 1.00 90.06 87 GLU A CA 1
ATOM 664 C C . GLU A 1 87 ? 3.727 -2.708 -6.119 1.00 90.06 87 GLU A C 1
ATOM 666 O O . GLU A 1 87 ? 3.226 -2.536 -5.007 1.00 90.06 87 GLU A O 1
ATOM 671 N N . GLU A 1 88 ? 2.998 -3.160 -7.146 1.00 91.38 88 GLU A N 1
ATOM 672 C CA . GLU A 1 88 ? 1.562 -3.465 -7.055 1.00 91.38 88 GLU A CA 1
ATOM 673 C C . GLU A 1 88 ? 1.265 -4.605 -6.081 1.00 91.38 88 GLU A C 1
ATOM 675 O O . GLU A 1 88 ? 0.417 -4.463 -5.199 1.00 91.38 88 GLU A O 1
ATOM 680 N N . LYS A 1 89 ? 2.008 -5.714 -6.171 1.00 92.69 89 LYS A N 1
ATOM 681 C CA . LYS A 1 89 ? 1.851 -6.844 -5.241 1.00 92.69 89 LYS A CA 1
ATOM 682 C C . LYS A 1 89 ? 2.112 -6.433 -3.794 1.00 92.69 89 LYS A C 1
ATOM 684 O O . LYS A 1 89 ? 1.448 -6.930 -2.883 1.00 92.69 89 LYS A O 1
ATOM 689 N N . GLU A 1 90 ? 3.079 -5.548 -3.568 1.00 89.38 90 GLU A N 1
ATOM 690 C CA . GLU A 1 90 ? 3.379 -5.032 -2.236 1.00 89.38 90 GLU A CA 1
ATOM 691 C C . GLU A 1 90 ? 2.273 -4.093 -1.727 1.00 89.38 90 GLU A C 1
ATOM 693 O O . GLU A 1 90 ? 1.832 -4.248 -0.586 1.00 89.38 90 GLU A O 1
ATOM 698 N N . LYS A 1 91 ? 1.729 -3.206 -2.572 1.00 90.69 91 LYS A N 1
ATOM 699 C CA . LYS A 1 91 ? 0.539 -2.406 -2.228 1.00 90.69 91 LYS A CA 1
ATOM 700 C C . LYS A 1 91 ? -0.650 -3.277 -1.851 1.00 90.69 91 LYS A C 1
ATOM 702 O O . LYS A 1 91 ? -1.259 -3.046 -0.807 1.00 90.69 91 LYS A O 1
ATOM 707 N N . ASP A 1 92 ? -0.974 -4.268 -2.675 1.00 93.88 92 ASP A N 1
ATOM 708 C CA . ASP A 1 92 ? -2.090 -5.180 -2.424 1.00 93.88 92 ASP A CA 1
ATOM 709 C C . ASP A 1 92 ? -1.920 -5.907 -1.089 1.00 93.88 92 ASP A C 1
ATOM 711 O O . ASP A 1 92 ? -2.881 -6.063 -0.330 1.00 93.88 92 ASP A O 1
ATOM 715 N N . TRP A 1 93 ? -0.685 -6.289 -0.753 1.00 92.75 93 TRP A N 1
ATOM 716 C CA . TRP A 1 93 ? -0.369 -6.876 0.542 1.00 92.75 93 TRP A CA 1
ATOM 717 C C . TRP A 1 93 ? -0.652 -5.904 1.696 1.00 92.75 93 TRP A C 1
ATOM 719 O O . TRP A 1 93 ? -1.393 -6.262 2.615 1.00 92.75 93 TRP A O 1
ATOM 729 N N . TYR A 1 94 ? -0.141 -4.669 1.641 1.00 92.69 94 TYR A N 1
ATOM 730 C CA . TYR A 1 94 ? -0.393 -3.650 2.668 1.00 92.69 94 TYR A CA 1
ATOM 731 C C . TYR A 1 94 ? -1.893 -3.341 2.821 1.00 92.69 94 TYR A C 1
ATOM 733 O O . TYR A 1 94 ? -2.410 -3.286 3.942 1.00 92.69 94 TYR A O 1
ATOM 741 N N . TYR A 1 95 ? -2.631 -3.205 1.714 1.00 92.12 95 TYR A N 1
ATOM 742 C CA . TYR A 1 95 ? -4.076 -2.963 1.750 1.00 92.12 95 TYR A CA 1
ATOM 743 C C . TYR A 1 95 ? -4.866 -4.147 2.307 1.00 92.12 95 TYR A C 1
ATOM 745 O O . TYR A 1 95 ? -5.831 -3.932 3.044 1.00 92.12 95 TYR A O 1
ATOM 753 N N . ALA A 1 96 ? -4.459 -5.385 2.020 1.00 94.19 96 ALA A N 1
ATOM 754 C CA . ALA A 1 96 ? -5.074 -6.568 2.613 1.00 94.19 96 ALA A CA 1
ATOM 755 C C . ALA A 1 96 ? -4.900 -6.597 4.142 1.00 94.19 96 ALA A C 1
ATOM 757 O O . ALA A 1 96 ? -5.859 -6.913 4.854 1.00 94.19 96 ALA A O 1
ATOM 758 N N . GLN A 1 97 ? -3.722 -6.212 4.654 1.00 92.00 97 GLN A N 1
ATOM 759 C CA . GLN A 1 97 ? -3.490 -6.099 6.100 1.00 92.00 97 GLN A CA 1
ATOM 760 C C . GLN A 1 97 ? -4.381 -5.022 6.729 1.00 92.00 97 GLN A C 1
ATOM 762 O O . GLN A 1 97 ? -5.083 -5.283 7.707 1.00 92.00 97 GLN A O 1
ATOM 767 N N . LEU A 1 98 ? -4.438 -3.832 6.123 1.00 93.56 98 LEU A N 1
ATOM 768 C CA . LEU A 1 98 ? -5.303 -2.748 6.597 1.00 93.56 98 LEU A CA 1
ATOM 769 C C . LEU A 1 98 ? -6.782 -3.152 6.593 1.00 93.56 98 LEU A C 1
ATOM 771 O O . LEU A 1 98 ? -7.486 -2.906 7.571 1.00 93.56 98 LEU A O 1
ATOM 775 N N . GLN A 1 99 ? -7.248 -3.831 5.541 1.00 94.50 99 GLN A N 1
ATOM 776 C CA . GLN A 1 99 ? -8.611 -4.356 5.497 1.00 94.50 99 GLN A CA 1
ATOM 777 C C . GLN A 1 99 ? -8.886 -5.371 6.607 1.00 94.50 99 GLN A C 1
ATOM 779 O O . GLN A 1 99 ? -9.992 -5.389 7.147 1.00 94.50 99 GLN A O 1
ATOM 784 N N . ASN A 1 100 ? -7.926 -6.239 6.937 1.00 93.44 100 ASN A N 1
ATOM 785 C CA . ASN A 1 100 ? -8.100 -7.201 8.021 1.00 93.44 100 ASN A CA 1
ATOM 786 C C . ASN A 1 100 ? -8.320 -6.484 9.359 1.00 93.44 100 ASN A C 1
ATOM 788 O O . ASN A 1 100 ? -9.253 -6.818 10.090 1.00 93.44 100 ASN A O 1
ATOM 792 N N . LEU A 1 101 ? -7.529 -5.443 9.631 1.00 92.06 101 LEU A N 1
ATOM 793 C CA . LEU A 1 101 ? -7.701 -4.612 10.820 1.00 92.06 101 LEU A CA 1
ATOM 794 C C . LEU A 1 101 ? -9.056 -3.908 10.839 1.00 92.06 101 LEU A C 1
ATOM 796 O O . LEU A 1 101 ? -9.734 -3.955 11.862 1.00 92.06 101 LEU A O 1
ATOM 800 N N . THR A 1 102 ? -9.497 -3.333 9.718 1.00 93.50 102 THR A N 1
ATOM 801 C CA . THR A 1 102 ? -10.839 -2.739 9.606 1.00 93.50 102 THR A CA 1
ATOM 802 C C . THR A 1 102 ? -11.932 -3.758 9.929 1.00 93.50 102 THR A C 1
ATOM 804 O O . THR A 1 102 ? -12.766 -3.505 10.791 1.00 93.50 102 THR A O 1
ATOM 807 N N . LYS A 1 103 ? -11.875 -4.963 9.347 1.00 93.12 103 LYS A N 1
ATOM 808 C CA . LYS A 1 103 ? -12.847 -6.034 9.638 1.00 93.12 103 LYS A CA 1
ATOM 809 C C . LYS A 1 103 ? -12.851 -6.427 11.118 1.00 93.12 103 LYS A C 1
ATOM 811 O O . LYS A 1 103 ? -13.913 -6.648 11.698 1.00 93.12 103 LYS A O 1
ATOM 816 N N . ARG A 1 104 ? -11.673 -6.501 11.751 1.00 91.19 104 ARG A N 1
ATOM 817 C CA . ARG A 1 104 ? -11.546 -6.786 13.191 1.00 91.19 104 ARG A CA 1
ATOM 818 C C . ARG A 1 104 ? -12.188 -5.683 14.032 1.00 91.19 104 ARG A C 1
ATOM 820 O O . ARG A 1 104 ? -12.911 -6.008 14.969 1.00 91.19 104 ARG A O 1
ATOM 827 N N . ILE A 1 105 ? -11.980 -4.416 13.670 1.00 90.06 105 ILE A N 1
ATOM 828 C CA . ILE A 1 105 ? -12.624 -3.254 14.302 1.00 90.06 105 ILE A CA 1
ATOM 829 C C . ILE A 1 105 ? -14.154 -3.333 14.183 1.00 90.06 105 ILE A C 1
ATOM 831 O O . ILE A 1 105 ? -14.844 -3.135 15.180 1.00 90.06 105 ILE A O 1
ATOM 835 N N . ASP A 1 106 ? -14.682 -3.675 13.008 1.00 91.00 106 ASP A N 1
ATOM 836 C CA . ASP A 1 106 ? -16.131 -3.724 12.766 1.00 91.00 106 ASP A CA 1
ATOM 837 C C . ASP A 1 106 ? -16.824 -4.866 13.533 1.00 91.00 106 ASP A C 1
ATOM 839 O O . ASP A 1 106 ? -17.979 -4.751 13.941 1.00 91.00 106 ASP A O 1
ATOM 843 N N . SER A 1 107 ? -16.110 -5.970 13.768 1.00 91.19 107 SER A N 1
ATOM 844 C CA . SER A 1 107 ? -16.613 -7.165 14.473 1.00 91.19 107 SER A CA 1
ATOM 845 C C . SER A 1 107 ? -16.464 -7.137 16.004 1.00 91.19 107 SER A C 1
ATOM 847 O O . SER A 1 107 ? -16.783 -8.118 16.680 1.00 91.19 107 SER A O 1
ATOM 849 N N . LEU A 1 108 ? -15.929 -6.054 16.568 1.00 88.25 108 LEU A N 1
ATOM 850 C CA . LEU A 1 108 ? -15.455 -6.026 17.951 1.00 88.25 108 LEU A CA 1
ATOM 851 C C . LEU A 1 108 ? -16.618 -6.112 18.964 1.00 88.25 108 LEU A C 1
ATOM 853 O O . LEU A 1 108 ? -17.652 -5.462 18.776 1.00 88.25 108 LEU A O 1
ATOM 857 N N . PRO A 1 109 ? -16.478 -6.875 20.070 1.00 83.44 109 PRO A N 1
ATOM 858 C CA . PRO A 1 109 ? -17.568 -7.078 21.018 1.00 83.44 109 PRO A CA 1
ATOM 859 C C . PRO A 1 109 ? -18.033 -5.759 21.638 1.00 83.44 109 PRO A C 1
ATOM 861 O O . PRO A 1 109 ? -17.246 -4.835 21.866 1.00 83.44 109 PRO A O 1
ATOM 864 N N . LEU A 1 110 ? -19.329 -5.682 21.965 1.00 78.12 110 LEU A N 1
ATOM 865 C CA . LEU A 1 110 ? -19.945 -4.425 22.390 1.00 78.12 110 LEU A CA 1
ATOM 866 C C . LEU A 1 110 ? -19.572 -3.958 23.820 1.00 78.12 110 LEU A C 1
ATOM 868 O O . LEU A 1 110 ? -20.108 -2.966 24.315 1.00 78.12 110 LEU A O 1
ATOM 872 N N . THR A 1 111 ? -18.644 -4.641 24.485 1.00 84.56 111 THR A N 1
ATOM 873 C CA . THR A 1 111 ? -18.193 -4.336 25.846 1.00 84.56 111 THR A CA 1
ATOM 874 C C . THR A 1 111 ? -17.193 -3.175 25.846 1.00 84.56 111 THR A C 1
ATOM 876 O O . THR A 1 111 ? -16.059 -3.330 25.396 1.00 84.56 111 THR A O 1
ATOM 879 N N . GLU A 1 112 ? -17.577 -2.016 26.388 1.00 81.44 112 GLU A N 1
ATOM 880 C CA . GLU A 1 112 ? -16.815 -0.756 26.275 1.00 81.44 112 GLU A CA 1
ATOM 881 C C . GLU A 1 112 ? -15.343 -0.835 26.709 1.00 81.44 112 GLU A C 1
ATOM 883 O O . GLU A 1 112 ? -14.472 -0.319 26.009 1.00 81.44 112 GLU A O 1
ATOM 888 N N . ASN A 1 113 ? -15.037 -1.510 27.819 1.00 77.31 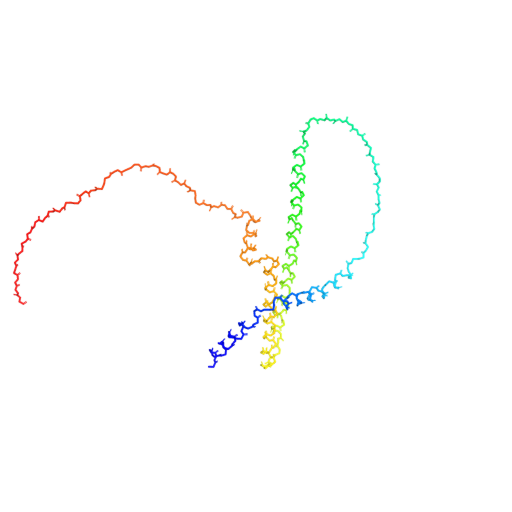113 ASN A N 1
ATOM 889 C CA . ASN A 1 113 ? -13.688 -1.491 28.395 1.00 77.31 113 ASN A CA 1
ATOM 890 C C . ASN A 1 113 ? -12.677 -2.356 27.617 1.00 77.31 113 ASN A C 1
ATOM 892 O O . ASN A 1 113 ? -11.501 -2.007 27.508 1.00 77.31 113 ASN A O 1
ATOM 896 N N . VAL A 1 114 ? -13.136 -3.484 27.067 1.00 82.81 114 VAL A N 1
ATOM 897 C CA . VAL A 1 114 ? -12.341 -4.320 26.153 1.00 82.81 114 VAL A CA 1
ATOM 898 C C . VAL A 1 114 ? -12.244 -3.623 24.800 1.00 82.81 114 VAL A C 1
ATOM 900 O O . VAL A 1 114 ? -11.156 -3.534 24.238 1.00 82.81 114 VAL A O 1
ATOM 903 N N . ARG A 1 115 ? -13.350 -3.025 24.336 1.00 86.00 115 ARG A N 1
ATOM 904 C CA . ARG A 1 115 ? -13.403 -2.304 23.066 1.00 86.00 115 ARG A CA 1
ATOM 905 C C . ARG A 1 115 ? -12.379 -1.177 23.002 1.00 86.00 115 ARG A C 1
ATOM 907 O O . ARG A 1 115 ? -11.609 -1.130 22.053 1.00 86.00 115 ARG A O 1
ATOM 914 N N . PHE A 1 116 ? -12.314 -0.313 24.014 1.00 88.94 116 PHE A N 1
ATOM 915 C CA . PHE A 1 116 ? -11.364 0.803 24.030 1.00 88.94 116 PHE A CA 1
ATOM 916 C C . PHE A 1 116 ? -9.904 0.336 23.934 1.00 88.94 116 PHE A C 1
ATOM 918 O O . PHE A 1 116 ? -9.138 0.851 23.118 1.00 88.94 116 PHE A O 1
ATOM 925 N N . LYS A 1 117 ? -9.523 -0.669 24.736 1.00 87.81 117 LYS A N 1
ATOM 926 C CA . LYS A 1 117 ? -8.159 -1.216 24.731 1.00 87.81 117 LYS A CA 1
ATOM 927 C C . LYS A 1 117 ? -7.808 -1.831 23.377 1.00 87.81 117 LYS A C 1
ATOM 929 O O . LYS A 1 117 ? -6.774 -1.489 22.811 1.00 87.81 117 LYS A O 1
ATOM 934 N N . THR A 1 118 ? -8.673 -2.687 22.834 1.00 88.19 118 THR A N 1
ATOM 935 C CA . THR A 1 118 ? -8.419 -3.353 21.551 1.00 88.19 118 THR A CA 1
ATOM 936 C C . THR A 1 118 ? -8.426 -2.368 20.383 1.00 88.19 118 THR A C 1
ATOM 938 O O . THR A 1 118 ? -7.556 -2.458 19.524 1.00 88.19 118 THR A O 1
ATOM 941 N N . LEU A 1 119 ? -9.333 -1.384 20.366 1.00 88.88 119 LEU A N 1
ATOM 942 C CA . LEU A 1 119 ? -9.331 -0.325 19.352 1.00 88.88 119 LEU A CA 1
ATOM 943 C C . LEU A 1 119 ? -8.019 0.463 19.365 1.00 88.88 119 LEU A C 1
ATOM 945 O O . LEU A 1 119 ? -7.448 0.698 18.304 1.00 88.88 119 LEU A O 1
ATOM 949 N N . LYS A 1 120 ? -7.500 0.823 20.549 1.00 89.88 120 LYS A N 1
ATOM 950 C CA . LYS A 1 120 ? -6.211 1.520 20.662 1.00 89.88 120 LYS A CA 1
ATOM 951 C C . LYS A 1 120 ? -5.075 0.707 20.028 1.00 89.88 120 LYS A C 1
ATOM 953 O O . LYS A 1 120 ? -4.294 1.269 19.263 1.00 89.88 120 LYS A O 1
ATOM 958 N N . THR A 1 121 ? -5.009 -0.598 20.299 1.00 90.44 121 THR A N 1
ATOM 959 C CA . THR A 1 121 ? -3.995 -1.493 19.715 1.00 90.44 121 THR A CA 1
ATOM 960 C C . THR A 1 121 ? -4.136 -1.615 18.198 1.00 90.44 121 THR A C 1
ATOM 962 O O . THR A 1 121 ? -3.154 -1.434 17.488 1.00 90.44 121 THR A O 1
ATOM 965 N N . LEU A 1 122 ? -5.347 -1.849 17.683 1.00 90.75 122 LEU A N 1
ATOM 966 C CA . LEU A 1 122 ? -5.577 -1.989 16.238 1.00 90.75 122 LEU A CA 1
ATOM 967 C C . LEU A 1 122 ? -5.271 -0.688 15.478 1.00 90.75 122 LEU A C 1
ATOM 969 O O . LEU A 1 122 ? -4.707 -0.725 14.388 1.00 90.75 122 LEU A O 1
ATOM 973 N N . CYS A 1 123 ? -5.578 0.473 16.063 1.00 89.12 123 CYS A N 1
ATOM 974 C CA . CYS A 1 123 ? -5.210 1.771 15.494 1.00 89.12 123 CYS A CA 1
ATOM 975 C C . CYS A 1 123 ? -3.696 2.010 15.500 1.00 89.12 123 CYS A C 1
ATOM 977 O O . CYS A 1 123 ? -3.176 2.683 14.612 1.00 89.12 123 CYS A O 1
ATOM 979 N N . PHE A 1 124 ? -2.978 1.503 16.503 1.00 91.06 124 PHE A N 1
ATOM 980 C CA . PHE A 1 124 ? -1.519 1.553 16.511 1.00 91.06 124 PHE A CA 1
ATOM 981 C C . PHE A 1 124 ? -0.936 0.669 15.406 1.00 91.06 124 PHE A C 1
ATOM 983 O O . PHE A 1 124 ? -0.141 1.148 14.607 1.00 91.06 124 PHE A O 1
ATOM 990 N N . GLU A 1 125 ? -1.414 -0.566 15.281 1.00 90.94 125 GLU A N 1
ATOM 991 C CA . GLU A 1 125 ? -0.991 -1.495 14.230 1.00 90.94 125 GLU A CA 1
ATOM 992 C C . GLU A 1 125 ? -1.249 -0.923 12.826 1.00 90.94 125 GLU A C 1
ATOM 994 O O . GLU A 1 125 ? -0.355 -0.898 11.984 1.00 90.94 125 GLU A O 1
ATOM 999 N N . ALA A 1 126 ? -2.432 -0.342 12.593 1.00 90.19 126 ALA A N 1
ATOM 1000 C CA . ALA A 1 126 ? -2.754 0.314 11.328 1.00 90.19 126 ALA A CA 1
ATOM 1001 C C . ALA A 1 126 ? -1.833 1.509 11.025 1.00 90.19 126 ALA A C 1
ATOM 1003 O O . ALA A 1 126 ? -1.507 1.746 9.861 1.00 90.19 126 ALA A O 1
ATOM 1004 N N . ARG A 1 127 ? -1.410 2.264 12.049 1.00 90.50 127 ARG A N 1
ATOM 1005 C CA . ARG A 1 127 ? -0.424 3.343 11.885 1.00 90.50 127 ARG A CA 1
ATOM 1006 C C . ARG A 1 127 ? 0.944 2.786 11.511 1.00 90.50 127 ARG A C 1
ATOM 1008 O O . ARG A 1 127 ? 1.518 3.277 10.550 1.00 90.50 127 ARG A O 1
ATOM 1015 N N . GLN A 1 128 ? 1.410 1.733 12.181 1.00 90.12 128 GLN A N 1
ATOM 1016 C CA . GLN A 1 128 ? 2.700 1.114 11.863 1.00 90.12 128 GLN A CA 1
ATOM 1017 C C . GLN A 1 128 ? 2.745 0.566 10.435 1.00 90.12 128 GLN A C 1
ATOM 1019 O O . GLN A 1 128 ? 3.715 0.786 9.715 1.00 90.12 128 GLN A O 1
ATOM 1024 N N . ILE A 1 129 ? 1.659 -0.066 9.985 1.00 90.56 129 ILE A N 1
ATOM 1025 C CA . ILE A 1 129 ? 1.530 -0.546 8.605 1.00 90.56 129 ILE A CA 1
ATOM 1026 C C . ILE A 1 129 ? 1.586 0.615 7.606 1.00 90.56 129 ILE A C 1
ATOM 1028 O O . ILE A 1 129 ? 2.253 0.498 6.582 1.00 90.56 129 ILE A O 1
ATOM 1032 N N . ARG A 1 130 ? 0.930 1.746 7.896 1.00 90.44 130 ARG A N 1
ATOM 1033 C CA . ARG A 1 130 ? 0.982 2.939 7.033 1.00 90.44 130 ARG A CA 1
ATOM 1034 C C . ARG A 1 130 ? 2.380 3.550 6.974 1.00 90.44 130 ARG A C 1
ATOM 1036 O O . ARG A 1 130 ? 2.827 3.855 5.875 1.00 90.44 130 ARG A O 1
ATOM 1043 N N . SER A 1 131 ? 3.064 3.677 8.109 1.00 89.38 131 SER A N 1
ATOM 1044 C CA . SER A 1 131 ? 4.434 4.199 8.159 1.00 89.38 131 SER A CA 1
ATOM 1045 C C . SER A 1 131 ? 5.401 3.311 7.376 1.00 89.38 131 SER A C 1
ATOM 1047 O O . SER A 1 131 ? 6.161 3.805 6.551 1.00 89.38 131 SER A O 1
ATOM 1049 N N . ALA A 1 132 ? 5.319 1.989 7.557 1.00 88.50 132 ALA A N 1
ATOM 1050 C CA . ALA A 1 132 ? 6.149 1.044 6.814 1.00 88.50 132 ALA A CA 1
ATOM 1051 C C . ALA A 1 132 ? 5.846 1.057 5.306 1.00 88.50 132 ALA A C 1
ATOM 1053 O O . ALA A 1 132 ? 6.752 0.934 4.486 1.00 88.50 132 ALA A O 1
ATOM 1054 N N . MET A 1 133 ? 4.575 1.217 4.926 1.00 91.62 133 MET A N 1
ATOM 1055 C CA . MET A 1 133 ? 4.182 1.359 3.524 1.00 91.62 133 MET A CA 1
ATOM 1056 C C . MET A 1 133 ? 4.780 2.628 2.900 1.00 91.62 133 MET A C 1
ATOM 1058 O O . MET A 1 133 ? 5.255 2.577 1.772 1.00 91.62 133 MET A O 1
ATOM 1062 N N . GLU A 1 134 ? 4.776 3.750 3.624 1.00 90.00 134 GLU A N 1
ATOM 1063 C CA . GLU A 1 134 ? 5.362 5.018 3.173 1.00 90.00 134 GLU A CA 1
ATOM 1064 C C . GLU A 1 134 ? 6.893 4.957 3.064 1.00 90.00 134 GLU A C 1
ATOM 1066 O O . GLU A 1 134 ? 7.461 5.529 2.138 1.00 90.00 134 GLU A O 1
ATOM 1071 N N . GLU A 1 135 ? 7.566 4.213 3.940 1.00 88.31 135 GLU A N 1
ATOM 1072 C CA . GLU A 1 135 ? 9.011 3.983 3.844 1.00 88.31 135 GLU A CA 1
ATOM 1073 C C . GLU A 1 135 ? 9.384 3.124 2.626 1.00 88.31 135 GLU A C 1
ATOM 1075 O O . GLU A 1 135 ? 10.332 3.442 1.910 1.00 88.31 135 GLU A O 1
ATOM 1080 N N . GLN A 1 136 ? 8.635 2.048 2.364 1.00 87.81 136 GLN A N 1
ATOM 1081 C CA . GLN A 1 136 ? 8.941 1.129 1.261 1.00 87.81 136 GLN A CA 1
ATOM 1082 C C . GLN A 1 136 ? 8.504 1.663 -0.104 1.00 87.81 136 GLN A C 1
ATOM 1084 O O . GLN A 1 136 ? 9.198 1.471 -1.100 1.00 87.81 136 GLN A O 1
ATOM 1089 N N . LEU A 1 137 ? 7.343 2.317 -0.167 1.00 87.44 137 LEU A N 1
ATOM 1090 C CA . LEU A 1 137 ? 6.717 2.722 -1.424 1.00 87.44 137 LEU A CA 1
ATOM 1091 C C . LEU A 1 137 ? 6.742 4.232 -1.648 1.00 87.44 137 LEU A C 1
ATOM 1093 O O . LEU A 1 137 ? 6.267 4.685 -2.687 1.00 87.44 137 LEU A O 1
ATOM 1097 N N . GLY A 1 138 ? 7.290 5.015 -0.720 1.00 88.81 138 GLY A N 1
ATOM 1098 C CA . GLY A 1 138 ? 7.228 6.474 -0.718 1.00 88.81 138 GLY A CA 1
ATOM 1099 C C . GLY A 1 138 ? 5.886 7.022 -0.218 1.00 88.81 138 GLY A C 1
ATOM 1100 O O . GLY A 1 138 ? 4.894 6.299 -0.078 1.00 88.81 138 GLY A O 1
ATOM 1101 N N . SER A 1 139 ? 5.846 8.335 0.022 1.00 89.88 139 SER A N 1
ATOM 1102 C CA . SER A 1 139 ? 4.635 9.028 0.476 1.00 89.88 139 SER A CA 1
ATOM 1103 C C . SER A 1 139 ? 3.481 8.887 -0.516 1.00 89.88 139 SER A C 1
ATOM 1105 O O . SER A 1 139 ? 3.675 8.669 -1.715 1.00 89.88 139 SER A O 1
ATOM 1107 N N . CYS A 1 140 ? 2.250 9.064 -0.030 1.00 86.31 140 CYS A N 1
ATOM 1108 C CA . CYS A 1 140 ? 1.059 8.958 -0.876 1.00 86.31 140 CYS A CA 1
ATOM 1109 C C . CYS A 1 140 ? 1.109 9.925 -2.075 1.00 86.31 140 CYS A C 1
ATOM 1111 O O . CYS A 1 140 ? 0.742 9.546 -3.185 1.00 86.31 140 CYS A O 1
ATOM 1113 N N . GLN A 1 141 ? 1.612 11.147 -1.865 1.00 90.81 141 GLN A N 1
ATOM 1114 C CA . GLN A 1 141 ? 1.778 12.145 -2.927 1.00 90.81 141 GLN A CA 1
ATOM 1115 C C . GLN A 1 141 ? 2.832 11.725 -3.956 1.00 90.81 141 GLN A C 1
ATOM 1117 O O . GLN A 1 141 ? 2.646 11.923 -5.154 1.00 90.81 141 GLN A O 1
ATOM 1122 N N . GLU A 1 142 ? 3.937 11.132 -3.506 1.00 92.25 142 GLU A N 1
ATOM 1123 C CA . GLU A 1 142 ? 5.015 10.696 -4.393 1.00 92.25 142 GLU A CA 1
ATOM 1124 C C . GLU A 1 142 ? 4.596 9.494 -5.244 1.00 92.25 142 GLU A C 1
ATOM 1126 O O . GLU A 1 142 ? 4.866 9.428 -6.443 1.00 92.25 142 GLU A O 1
ATOM 1131 N N . MET A 1 143 ? 3.879 8.550 -4.638 1.00 88.12 143 MET A N 1
ATOM 1132 C CA . MET A 1 143 ? 3.301 7.414 -5.347 1.00 88.12 143 MET A CA 1
ATOM 1133 C C . MET A 1 143 ? 2.279 7.868 -6.401 1.00 88.12 143 MET A C 1
ATOM 1135 O O . MET A 1 143 ? 2.254 7.340 -7.513 1.00 88.12 143 MET A O 1
ATOM 1139 N N . GLU A 1 144 ? 1.462 8.873 -6.078 1.00 89.00 144 GLU A N 1
ATOM 1140 C CA . GLU A 1 144 ? 0.502 9.463 -7.011 1.00 89.00 144 GLU A CA 1
ATOM 1141 C C . GLU A 1 144 ? 1.197 10.199 -8.166 1.00 89.00 144 GLU A C 1
ATO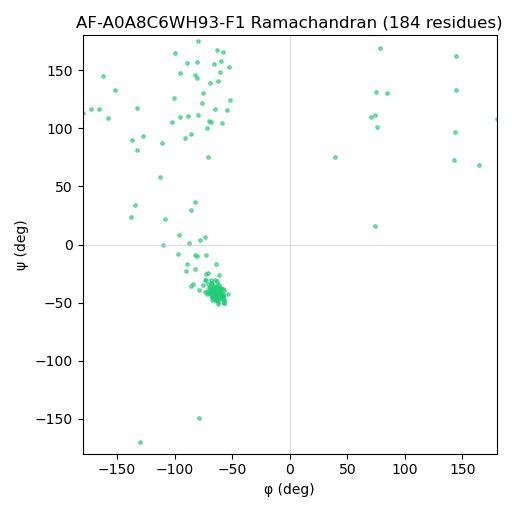M 1143 O O . GLU A 1 144 ? 0.849 9.968 -9.325 1.00 89.00 144 GLU A O 1
ATOM 1148 N N . ARG A 1 145 ? 2.239 10.993 -7.886 1.00 90.75 145 ARG A N 1
ATOM 1149 C CA . ARG A 1 145 ? 3.076 11.640 -8.912 1.00 90.75 145 ARG A CA 1
ATOM 1150 C C . ARG A 1 145 ? 3.680 10.609 -9.868 1.00 90.75 145 ARG A C 1
ATOM 1152 O O . ARG A 1 145 ? 3.575 10.765 -11.084 1.00 90.75 145 ARG A O 1
ATOM 1159 N N . ARG A 1 146 ? 4.269 9.529 -9.344 1.00 87.75 146 ARG A N 1
ATOM 1160 C CA . ARG A 1 146 ? 4.822 8.435 -10.163 1.00 87.75 146 ARG A CA 1
ATOM 1161 C C . ARG A 1 146 ? 3.754 7.765 -11.022 1.00 87.75 146 ARG A C 1
ATOM 1163 O O . ARG A 1 146 ? 4.000 7.496 -12.196 1.00 87.75 146 ARG A O 1
ATOM 1170 N N . ALA A 1 147 ? 2.557 7.540 -10.482 1.00 85.50 147 ALA A N 1
ATOM 1171 C CA . ALA A 1 147 ? 1.440 7.001 -11.253 1.00 85.50 147 ALA A CA 1
ATOM 1172 C C . ALA A 1 147 ? 0.980 7.949 -12.379 1.00 85.50 147 ALA A C 1
ATOM 1174 O O . ALA A 1 147 ? 0.662 7.470 -13.465 1.00 85.50 147 ALA A O 1
ATOM 1175 N N . GLN A 1 148 ? 0.976 9.269 -12.160 1.00 87.56 148 GLN A N 1
ATOM 1176 C CA . GLN A 1 148 ? 0.638 10.272 -13.185 1.00 87.56 148 GLN A CA 1
ATOM 1177 C C . GLN A 1 148 ? 1.664 10.310 -14.326 1.00 87.56 148 GLN A C 1
ATOM 1179 O O . GLN A 1 148 ? 1.280 10.293 -15.494 1.00 87.56 148 GLN A O 1
ATOM 1184 N N . VAL A 1 149 ? 2.965 10.271 -14.002 1.00 87.25 149 VAL A N 1
ATOM 1185 C CA . VAL A 1 149 ? 4.044 10.183 -15.007 1.00 87.25 149 VAL A CA 1
ATOM 1186 C C . VAL A 1 149 ? 3.876 8.929 -15.870 1.00 87.25 149 VAL A C 1
ATOM 1188 O O . VAL A 1 149 ? 3.973 9.002 -17.091 1.00 87.25 149 VAL A O 1
ATOM 1191 N N . ARG A 1 150 ? 3.546 7.787 -15.250 1.00 84.25 150 ARG A N 1
ATOM 1192 C CA . ARG A 1 150 ? 3.284 6.517 -15.952 1.00 84.25 150 ARG A CA 1
ATOM 1193 C C . ARG A 1 150 ? 2.001 6.553 -16.796 1.00 84.25 150 ARG A C 1
ATOM 1195 O O . ARG A 1 150 ? 1.959 5.920 -17.845 1.00 84.25 150 ARG A O 1
ATOM 1202 N N . ARG A 1 151 ? 0.969 7.294 -16.366 1.00 79.00 151 ARG A N 1
ATOM 1203 C CA . ARG A 1 151 ? -0.258 7.543 -17.149 1.00 79.00 151 ARG A CA 1
ATOM 1204 C C . ARG A 1 151 ? -0.050 8.514 -18.317 1.00 79.00 151 ARG A C 1
ATOM 1206 O O . ARG A 1 151 ? -0.943 8.633 -19.149 1.00 79.00 151 ARG A O 1
ATOM 1213 N N . GLY A 1 152 ? 1.112 9.166 -18.408 1.00 68.00 152 GLY A N 1
ATOM 1214 C CA . GLY A 1 152 ? 1.414 10.129 -19.466 1.00 68.00 152 GLY A CA 1
ATOM 1215 C C . GLY A 1 152 ? 0.699 11.474 -19.302 1.00 68.00 152 GLY A C 1
ATOM 1216 O O . GLY A 1 152 ? 0.656 12.251 -20.248 1.00 68.00 152 GLY A O 1
ATOM 1217 N N . GLU A 1 153 ? 0.164 11.784 -18.117 1.00 58.44 153 GLU A N 1
ATOM 1218 C CA . GLU A 1 153 ? -0.586 13.024 -17.835 1.00 58.44 153 GLU A CA 1
ATOM 1219 C C . GLU A 1 153 ? 0.332 14.205 -17.450 1.00 58.44 153 GLU A C 1
ATOM 1221 O O . GLU A 1 153 ? -0.042 15.089 -16.683 1.00 58.44 153 GLU A O 1
ATOM 1226 N N . GLY A 1 154 ? 1.566 14.226 -17.960 1.00 55.34 154 GLY A N 1
ATOM 1227 C CA . GLY A 1 154 ? 2.541 15.286 -17.705 1.00 55.34 154 GLY A CA 1
ATOM 1228 C C . GLY A 1 154 ? 2.806 16.129 -18.948 1.00 55.34 154 GLY A C 1
ATOM 1229 O O . GLY A 1 154 ? 3.754 15.836 -19.671 1.00 55.34 154 GLY A O 1
ATOM 1230 N N . GLY A 1 155 ? 2.016 17.184 -19.188 1.00 55.31 155 GLY A N 1
ATOM 1231 C CA . GLY A 1 155 ? 2.360 18.164 -20.223 1.00 55.31 155 GLY A CA 1
ATOM 1232 C C . GLY A 1 155 ? 1.265 19.124 -20.690 1.00 55.31 155 GLY A C 1
ATOM 1233 O O . GLY A 1 155 ? 0.911 19.078 -21.857 1.00 55.31 155 GLY A O 1
ATOM 1234 N N . GLU A 1 156 ? 0.823 20.060 -19.847 1.00 49.19 156 GLU A N 1
ATOM 1235 C CA . GLU A 1 156 ? 0.397 21.396 -20.308 1.00 49.19 156 GLU A CA 1
ATOM 1236 C C . GLU A 1 156 ? 0.965 22.446 -19.341 1.00 49.19 156 GLU A C 1
ATOM 1238 O O . GLU A 1 156 ? 0.379 22.776 -18.311 1.00 49.19 156 GLU A O 1
ATOM 1243 N N . GLY A 1 157 ? 2.170 22.935 -19.641 1.00 43.25 157 GLY A N 1
ATOM 1244 C CA . GLY A 1 157 ? 2.641 24.215 -19.112 1.00 43.25 157 GLY A CA 1
ATOM 1245 C C . GLY A 1 157 ? 2.032 25.350 -19.945 1.00 43.25 157 GLY A C 1
ATOM 1246 O O . GLY A 1 157 ? 1.897 25.180 -21.159 1.00 43.25 157 GLY A O 1
ATOM 1247 N N . PRO A 1 158 ? 1.664 26.502 -19.355 1.00 49.34 158 PRO A N 1
ATOM 1248 C CA . PRO A 1 158 ? 1.204 27.639 -20.139 1.00 49.34 158 PRO A CA 1
ATOM 1249 C C . PRO A 1 158 ? 2.353 28.150 -21.016 1.00 49.34 158 PRO A C 1
ATOM 1251 O O . PRO A 1 158 ? 3.398 28.572 -20.519 1.00 49.34 158 PRO A O 1
ATOM 1254 N N . GLY A 1 159 ? 2.145 28.058 -22.329 1.00 45.22 159 GLY A N 1
ATOM 1255 C CA . GLY A 1 159 ? 3.042 28.566 -23.352 1.00 45.22 159 GLY A CA 1
ATOM 1256 C C . GLY A 1 159 ? 3.208 30.081 -23.272 1.00 45.22 159 GLY A C 1
ATOM 1257 O O . GLY A 1 159 ? 2.266 30.833 -23.034 1.00 45.22 159 GLY A O 1
ATOM 1258 N N . GLU A 1 160 ? 4.445 30.498 -23.493 1.00 50.75 160 GLU A N 1
ATOM 1259 C CA . GLU A 1 160 ? 4.880 31.865 -23.724 1.00 50.75 160 GLU A CA 1
ATOM 1260 C C . GLU A 1 160 ? 4.166 32.446 -24.957 1.00 50.75 160 GLU A C 1
ATOM 1262 O O . GLU A 1 160 ? 4.514 32.121 -26.092 1.00 50.75 160 GLU A O 1
ATOM 1267 N N . GLU A 1 161 ? 3.174 33.322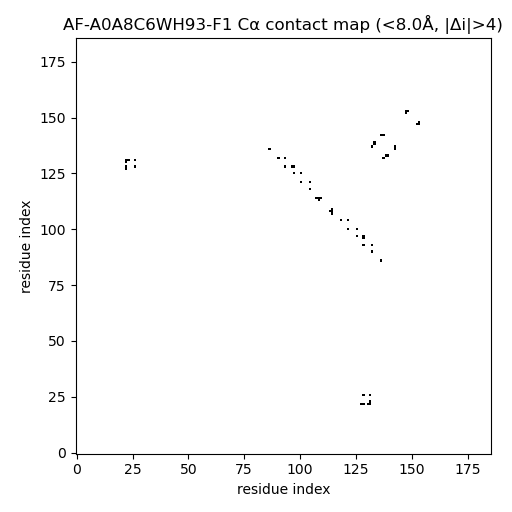 -24.758 1.00 46.78 161 GLU A N 1
ATOM 1268 C CA . GLU A 1 161 ? 2.701 34.190 -25.836 1.00 46.78 161 GLU A CA 1
ATOM 1269 C C . GLU A 1 161 ? 3.577 35.445 -25.876 1.00 46.78 161 GLU A C 1
ATOM 1271 O O . GLU A 1 161 ? 3.412 36.424 -25.146 1.00 46.78 161 GLU A O 1
ATOM 1276 N N . ARG A 1 162 ? 4.577 35.370 -26.749 1.00 52.31 162 ARG A N 1
ATOM 1277 C CA . ARG A 1 162 ? 5.465 36.456 -27.143 1.00 52.31 162 ARG A CA 1
ATOM 1278 C C . ARG A 1 162 ? 4.681 37.456 -28.005 1.00 52.31 162 ARG A C 1
ATOM 1280 O O . ARG A 1 162 ? 4.835 37.491 -29.221 1.00 52.31 162 ARG A O 1
ATOM 1287 N N . GLY A 1 163 ? 3.827 38.256 -27.373 1.00 42.53 163 GLY A N 1
ATOM 1288 C CA . GLY A 1 163 ? 3.093 39.353 -28.004 1.00 42.53 163 GLY A CA 1
ATOM 1289 C C . GLY A 1 163 ? 3.869 40.665 -27.921 1.00 42.53 163 GLY A C 1
ATOM 1290 O O . GLY A 1 163 ? 3.747 41.404 -26.949 1.00 42.53 163 GLY A O 1
ATOM 1291 N N . GLY A 1 164 ? 4.682 40.957 -28.937 1.00 48.25 164 GLY A N 1
ATOM 1292 C CA . GLY A 1 164 ? 5.162 42.315 -29.189 1.00 48.25 164 GLY A CA 1
ATOM 1293 C C . GLY A 1 164 ? 4.041 43.157 -29.803 1.00 48.25 164 GLY A C 1
ATOM 1294 O O . GLY A 1 164 ? 3.423 42.732 -30.775 1.00 48.25 164 GLY A O 1
ATOM 1295 N N . GLY A 1 165 ? 3.790 44.343 -29.252 1.00 44.44 165 GLY A N 1
ATOM 1296 C CA . GLY A 1 165 ? 2.831 45.303 -29.795 1.00 44.44 165 GLY A CA 1
ATOM 1297 C C . GLY A 1 165 ? 2.897 46.636 -29.055 1.00 44.44 165 GLY A C 1
ATOM 1298 O O . GLY A 1 165 ? 2.669 46.701 -27.854 1.00 44.44 165 GLY A O 1
ATOM 1299 N N . GLU A 1 166 ? 3.278 47.674 -29.787 1.00 47.44 166 GLU A N 1
ATOM 1300 C CA . GLU A 1 166 ? 3.536 49.046 -29.354 1.00 47.44 166 GLU A CA 1
ATOM 1301 C C . GLU A 1 166 ? 2.291 49.791 -28.835 1.00 47.44 166 GLU A C 1
ATOM 1303 O O . GLU A 1 166 ? 1.170 49.542 -29.272 1.00 47.44 166 GLU A O 1
ATOM 1308 N N . GLY A 1 167 ? 2.508 50.802 -27.985 1.00 40.81 167 GLY A N 1
ATOM 1309 C CA . GLY A 1 167 ? 1.513 51.844 -27.712 1.00 40.81 167 GLY A CA 1
ATOM 1310 C C . GLY A 1 167 ? 1.985 52.895 -26.695 1.00 40.81 167 GLY A C 1
ATOM 1311 O O . GLY A 1 167 ? 2.080 52.573 -25.513 1.00 40.81 167 GLY A O 1
ATOM 1312 N N . PRO A 1 168 ? 2.284 54.144 -27.109 1.00 57.25 168 PRO A N 1
ATOM 1313 C CA . PRO A 1 168 ? 2.616 55.244 -26.208 1.00 57.25 168 PRO A CA 1
ATOM 1314 C C . PRO A 1 168 ? 1.382 56.105 -25.890 1.00 57.25 168 PRO A C 1
ATOM 1316 O O . PRO A 1 168 ? 0.552 56.349 -26.763 1.00 57.25 168 PRO A O 1
ATOM 1319 N N . GLY A 1 169 ? 1.319 56.663 -24.677 1.00 50.78 169 GLY A N 1
ATOM 1320 C CA . GLY A 1 169 ? 0.472 57.828 -24.396 1.00 50.78 169 GLY A CA 1
ATOM 1321 C C . GLY A 1 169 ? -0.191 57.824 -23.026 1.00 50.78 169 GLY A C 1
ATOM 1322 O O . GLY A 1 169 ? -1.403 57.664 -22.945 1.00 50.78 169 GLY A O 1
ATOM 1323 N N . GLU A 1 170 ? 0.573 58.057 -21.955 1.00 54.09 170 GLU A N 1
ATOM 1324 C CA . GLU A 1 170 ? -0.024 58.441 -20.671 1.00 54.09 170 GLU A CA 1
ATOM 1325 C C . GLU A 1 170 ? -0.166 59.967 -20.601 1.00 54.09 170 GLU A C 1
ATOM 1327 O O . GLU A 1 170 ? 0.796 60.741 -20.589 1.00 54.09 170 GLU A O 1
ATOM 1332 N N . GLU A 1 171 ? -1.431 60.359 -20.639 1.00 55.06 171 GLU A N 1
ATOM 1333 C CA . GLU A 1 171 ? -2.011 61.684 -20.528 1.00 55.06 171 GLU A CA 1
ATOM 1334 C C . GLU A 1 171 ? -1.554 62.393 -19.238 1.00 55.06 171 GLU A C 1
ATOM 1336 O O . GLU A 1 171 ? -1.853 61.977 -18.118 1.00 55.06 171 GLU A O 1
ATOM 1341 N N . ARG A 1 172 ? -0.819 63.504 -19.376 1.00 53.78 172 ARG A N 1
ATOM 1342 C CA . ARG A 1 172 ? -0.517 64.398 -18.250 1.00 53.78 172 ARG A CA 1
ATOM 1343 C C . ARG A 1 172 ? -1.793 65.119 -17.821 1.00 53.78 172 ARG A C 1
ATOM 1345 O O . ARG A 1 172 ? -2.219 66.071 -18.470 1.00 53.78 172 ARG A O 1
ATOM 1352 N N . GLY A 1 173 ? -2.338 64.693 -16.684 1.00 49.81 173 GLY A N 1
ATOM 1353 C CA . GLY A 1 173 ? -3.451 65.342 -16.000 1.00 49.81 173 GLY A CA 1
ATOM 1354 C C . GLY A 1 173 ? -3.216 66.838 -15.764 1.00 49.81 173 GLY A C 1
ATOM 1355 O O . GLY A 1 173 ? -2.232 67.255 -15.145 1.00 49.81 173 GLY A O 1
ATOM 1356 N N . GLY A 1 174 ? -4.152 67.649 -16.255 1.00 48.56 174 GLY A N 1
ATOM 1357 C CA . GLY A 1 174 ? -4.225 69.081 -15.999 1.00 48.56 174 GLY A CA 1
ATOM 1358 C C . GLY A 1 174 ? -4.767 69.368 -14.599 1.00 48.56 174 GLY A C 1
ATOM 1359 O O . GLY A 1 174 ? -5.890 69.002 -14.265 1.00 48.56 174 GLY A O 1
ATOM 1360 N N . ARG A 1 175 ? -3.982 70.074 -13.778 1.00 53.72 175 ARG A N 1
ATOM 1361 C CA . ARG A 1 175 ? -4.485 70.815 -12.613 1.00 53.72 175 ARG A CA 1
ATOM 1362 C C . ARG A 1 175 ? -4.709 72.267 -13.024 1.00 53.72 175 ARG A C 1
ATOM 1364 O O . ARG A 1 175 ? -3.748 73.009 -13.193 1.00 53.72 175 ARG A O 1
ATOM 1371 N N . GLY A 1 176 ? -5.971 72.666 -13.117 1.00 48.78 176 GLY A N 1
ATOM 1372 C CA . GLY A 1 176 ? -6.403 74.062 -13.096 1.00 48.78 176 GLY A CA 1
ATOM 1373 C C . GLY A 1 176 ? -7.571 74.201 -12.120 1.00 48.78 176 GLY A C 1
ATOM 1374 O O . GLY A 1 176 ? -8.590 73.547 -12.306 1.00 48.78 176 GLY A O 1
ATOM 1375 N N . GLY A 1 177 ? -7.393 74.985 -11.048 1.00 44.75 177 GLY A N 1
ATOM 1376 C CA . GLY A 1 177 ? -8.501 75.518 -10.228 1.00 44.75 177 GLY A CA 1
ATOM 1377 C C . GLY A 1 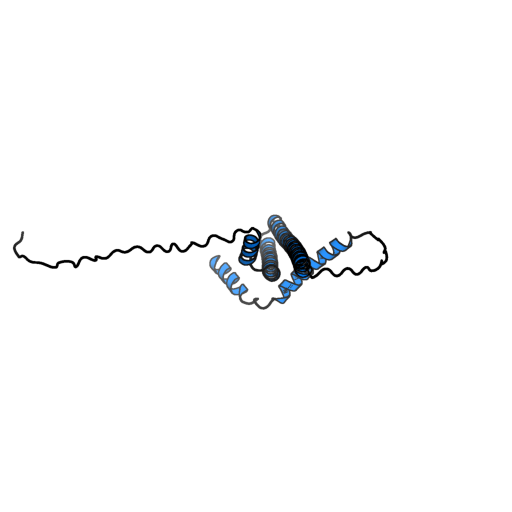177 ? -9.143 76.733 -10.922 1.00 44.75 177 GLY A C 1
ATOM 1378 O O . GLY A 1 177 ? -9.002 76.833 -12.141 1.00 44.75 177 GLY A O 1
ATOM 1379 N N . PRO A 1 178 ? -9.703 77.739 -10.214 1.00 61.88 178 PRO A N 1
ATOM 1380 C CA . PRO A 1 178 ? -10.149 77.848 -8.813 1.00 61.88 178 PRO A CA 1
ATOM 1381 C C . PRO A 1 178 ? -11.602 78.415 -8.705 1.00 61.88 178 PRO A C 1
ATOM 1383 O O . PRO A 1 178 ? -12.275 78.578 -9.718 1.00 61.88 178 PRO A O 1
ATOM 1386 N N . GLY A 1 179 ? -12.072 78.760 -7.495 1.00 52.34 179 GLY A N 1
ATOM 1387 C CA . GLY A 1 179 ? -13.245 79.639 -7.268 1.00 52.34 179 GLY A CA 1
ATOM 1388 C C . GLY A 1 179 ? -14.086 79.208 -6.058 1.00 52.34 179 GLY A C 1
ATOM 1389 O O . GLY A 1 179 ? -14.719 78.162 -6.099 1.00 52.34 179 GLY A O 1
ATOM 1390 N N . GLU A 1 180 ? -13.885 79.820 -4.886 1.00 57.78 180 GLU A N 1
ATOM 1391 C CA . GLU A 1 180 ? -14.675 80.948 -4.326 1.00 57.78 180 GLU A CA 1
ATOM 1392 C C . GLU A 1 180 ? -16.042 80.507 -3.763 1.00 57.78 180 GLU A C 1
ATOM 1394 O O . GLU A 1 180 ? -16.914 80.039 -4.479 1.00 57.78 180 GLU A O 1
ATOM 1399 N N . GLU A 1 181 ? -16.161 80.369 -2.439 1.00 56.19 181 GLU A N 1
ATOM 1400 C CA . GLU A 1 181 ? -16.612 81.390 -1.463 1.00 56.19 181 GLU A CA 1
ATOM 1401 C C . GLU A 1 181 ? -18.135 81.648 -1.518 1.00 56.19 181 GLU A C 1
ATOM 1403 O O . GLU A 1 181 ? -18.623 82.260 -2.460 1.00 56.19 181 GLU A O 1
ATOM 1408 N N . ARG A 1 182 ? -18.865 81.250 -0.455 1.00 52.94 182 ARG A N 1
ATOM 1409 C CA . ARG A 1 182 ? -19.750 82.105 0.388 1.00 52.94 182 ARG A CA 1
ATOM 1410 C C . ARG A 1 182 ? -21.027 81.433 0.903 1.00 52.94 182 ARG A C 1
ATOM 1412 O O . ARG A 1 182 ? -21.832 80.941 0.127 1.00 52.94 182 ARG A O 1
ATOM 1419 N N . GLY A 1 183 ? -21.242 81.640 2.212 1.00 50.25 183 GLY A N 1
ATOM 1420 C CA . GLY A 1 183 ? -22.540 81.830 2.889 1.00 50.25 183 GLY A CA 1
ATOM 1421 C C . GLY A 1 183 ? -23.386 80.567 3.061 1.00 50.25 183 GLY A C 1
ATOM 1422 O O . GLY A 1 183 ? -23.607 79.835 2.118 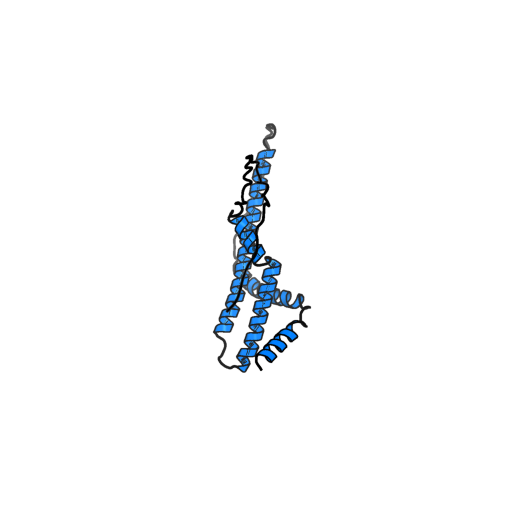1.00 50.25 183 GLY A O 1
ATOM 1423 N N . GLY A 1 184 ? -23.936 80.217 4.218 1.00 52.75 184 GLY A N 1
ATOM 1424 C CA . GLY A 1 184 ? -24.415 80.992 5.363 1.00 52.75 184 GLY A CA 1
ATOM 1425 C C . GLY A 1 184 ? -25.655 80.252 5.922 1.00 52.75 184 GLY A C 1
ATOM 1426 O O . GLY A 1 184 ? -26.192 79.388 5.233 1.00 52.75 184 GLY A O 1
ATOM 1427 N N . PRO A 1 185 ? -26.096 80.515 7.162 1.00 70.88 185 PRO A N 1
ATOM 1428 C CA . PRO A 1 185 ? -26.750 79.506 8.003 1.00 70.88 185 PRO A CA 1
ATOM 1429 C C . PRO A 1 185 ? -28.285 79.591 8.031 1.00 70.88 185 PRO A C 1
ATOM 1431 O O . PRO A 1 185 ? -28.847 80.652 7.748 1.00 70.88 185 PRO A O 1
ATOM 1434 N N . ARG A 1 186 ? -28.937 78.521 8.512 1.00 48.59 186 ARG A N 1
ATOM 1435 C CA . ARG A 1 186 ? -30.000 78.547 9.539 1.00 48.59 186 ARG A CA 1
ATOM 1436 C C . ARG A 1 186 ? -30.372 77.142 9.997 1.00 48.59 186 ARG A C 1
ATOM 1438 O O . ARG A 1 186 ? -30.415 76.244 9.133 1.00 48.59 186 ARG A O 1
#

pLDDT: mean 70.34, std 19.31, range [36.91, 94.94]

Secondary structure (DSSP, 8-state):
-HHHHHHHHHHTSSS-TT-HHHHHHHHHHHHHHHHHHHHTT-------------------S--HHHHHHHHHHHHHHHHHHHHHHHHHHHHHHHHHHHHHHHHHHHT--S-HHHHHHHHHHHHHHHHHHHHHHHHHH--HHHHHHHHHHHHT----PPP---------------------------

Radius of gyration: 34.87 Å; Cα contacts (8 Å, |Δi|>4): 30; chains: 1; bounding box: 62×112×73 Å